Protein AF-A0A1Y5P2D0-F1 (afdb_monomer_lite)

Foldseek 3Di:
DVLLVVLCCLCPNDPRDDDDPVSVVVNVVVVCVVPDDPPDDDDDDDDDDDDDDDDDDDDDDDDDDPPVVVVVVVVVVVVVVVVVVVVVVVVVPPPPPPPDPPPPPPDDPPCVVVQQVQLCVPDPFDPPFWDWLDDDPQKTKIWGADDVRQKIKIWIDHVDIDMDIDGNVVCQVFNDKDWDFDADPVVRDSQWTWIWGARVPPPRDTDIDTDGD

Organism: NCBI:txid191216

pLDDT: mean 78.34, std 16.93, range [41.94, 98.19]

Structure (mmCIF, N/CA/C/O backbone):
data_AF-A0A1Y5P2D0-F1
#
_entry.id   AF-A0A1Y5P2D0-F1
#
loop_
_atom_site.group_PDB
_atom_site.id
_atom_site.type_symbol
_atom_site.label_atom_id
_atom_site.label_alt_id
_atom_site.label_comp_id
_atom_site.label_asym_id
_atom_site.label_entity_id
_atom_site.label_seq_id
_atom_site.pdbx_PDB_ins_code
_atom_site.Cartn_x
_atom_site.Cartn_y
_atom_site.Cartn_z
_atom_site.occupancy
_atom_site.B_iso_or_equiv
_atom_site.auth_seq_id
_atom_site.auth_comp_id
_atom_site.auth_asym_id
_atom_site.auth_atom_id
_atom_site.pdbx_PDB_model_num
ATOM 1 N N . MET A 1 1 ? -21.607 -27.936 -2.134 1.00 59.38 1 MET A N 1
ATOM 2 C CA . MET A 1 1 ? -20.901 -26.982 -1.235 1.00 59.38 1 MET A CA 1
ATOM 3 C C . MET A 1 1 ? -21.533 -25.588 -1.353 1.00 59.38 1 MET A C 1
ATOM 5 O O . MET A 1 1 ? -20.893 -24.582 -1.071 1.00 59.38 1 MET A O 1
ATOM 9 N N . ASP A 1 2 ? -22.814 -25.528 -1.724 1.00 81.88 2 ASP A N 1
ATOM 10 C CA . ASP A 1 2 ? -23.371 -24.369 -2.433 1.00 81.88 2 ASP A CA 1
ATOM 11 C C . ASP A 1 2 ? -24.160 -23.422 -1.513 1.00 81.88 2 ASP A C 1
ATOM 13 O O . ASP A 1 2 ? -24.306 -22.239 -1.806 1.00 81.88 2 ASP A O 1
ATOM 17 N N . ASP A 1 3 ? -24.577 -23.900 -0.338 1.00 91.50 3 ASP A N 1
ATOM 18 C CA . ASP A 1 3 ? -25.341 -23.098 0.625 1.00 91.50 3 ASP A CA 1
ATOM 19 C C . ASP A 1 3 ? -24.482 -22.039 1.331 1.00 91.50 3 ASP A C 1
ATOM 21 O O . ASP A 1 3 ? -24.915 -20.902 1.528 1.00 91.50 3 ASP A O 1
ATOM 25 N N . LEU A 1 4 ? -23.244 -22.386 1.706 1.00 93.88 4 LEU A N 1
ATOM 26 C CA . LEU A 1 4 ? -22.344 -21.462 2.404 1.00 93.88 4 LEU A CA 1
ATOM 27 C C . LEU A 1 4 ? -21.897 -20.315 1.488 1.00 93.88 4 LEU A C 1
ATOM 29 O O . LEU A 1 4 ? -21.859 -19.162 1.919 1.00 93.88 4 LEU A O 1
ATOM 33 N N . SER A 1 5 ? -21.583 -20.608 0.223 1.00 91.31 5 SER A N 1
ATOM 34 C CA . SER A 1 5 ? -21.205 -19.585 -0.756 1.00 91.31 5 SER A CA 1
ATOM 35 C C . SER A 1 5 ? -22.377 -18.650 -1.067 1.00 91.31 5 SER A C 1
ATOM 37 O O . SER A 1 5 ? -22.190 -17.433 -1.068 1.00 91.31 5 SER A O 1
ATOM 39 N N . ALA A 1 6 ? -23.593 -19.182 -1.228 1.00 94.06 6 ALA A N 1
ATOM 40 C CA . ALA A 1 6 ? -24.796 -18.379 -1.442 1.00 94.06 6 ALA A CA 1
ATOM 41 C C . ALA A 1 6 ? -25.125 -17.472 -0.240 1.00 94.06 6 ALA A C 1
ATOM 43 O O . ALA A 1 6 ? -25.478 -16.304 -0.417 1.00 94.06 6 ALA A O 1
ATOM 44 N N . LEU A 1 7 ? -24.980 -17.972 0.993 1.00 95.19 7 LEU A N 1
ATOM 45 C CA . LEU A 1 7 ? -25.174 -17.167 2.205 1.00 95.19 7 LEU A CA 1
ATOM 46 C C . LEU A 1 7 ? -24.114 -16.066 2.343 1.00 95.19 7 LEU A C 1
ATOM 48 O O . LEU A 1 7 ? -24.473 -14.923 2.626 1.00 95.19 7 LEU A O 1
ATOM 52 N N . ARG A 1 8 ? -22.838 -16.363 2.069 1.00 94.44 8 ARG A N 1
ATOM 53 C CA . ARG A 1 8 ? -21.756 -15.360 2.077 1.00 94.44 8 ARG A CA 1
ATOM 54 C C . ARG A 1 8 ? -21.946 -14.286 1.010 1.00 94.44 8 ARG A C 1
ATOM 56 O O . ARG A 1 8 ? -21.743 -13.112 1.297 1.00 94.44 8 ARG A O 1
ATOM 63 N N . ALA A 1 9 ? -22.383 -14.663 -0.190 1.00 93.69 9 ALA A N 1
ATOM 64 C CA . ALA A 1 9 ? -22.673 -13.708 -1.256 1.00 93.69 9 ALA A CA 1
ATOM 65 C C . ALA A 1 9 ? -23.825 -12.760 -0.882 1.00 93.69 9 ALA A C 1
ATOM 67 O O . ALA A 1 9 ? -23.762 -11.574 -1.188 1.00 93.69 9 ALA A O 1
ATOM 68 N N . ARG A 1 10 ? -24.853 -13.243 -0.174 1.00 92.06 10 ARG A N 1
ATOM 69 C CA . ARG A 1 10 ? -25.945 -12.385 0.320 1.00 92.06 10 ARG A CA 1
ATOM 70 C C . ARG A 1 10 ? -25.519 -11.498 1.494 1.00 92.06 10 ARG A C 1
ATOM 72 O O . ARG A 1 10 ? -25.927 -10.343 1.543 1.00 92.06 10 ARG A O 1
ATOM 79 N N . ALA A 1 11 ? -24.701 -12.025 2.407 1.00 93.94 11 ALA A N 1
ATOM 80 C CA . ALA A 1 11 ? -24.231 -11.310 3.595 1.00 93.94 11 ALA A CA 1
ATOM 81 C C . ALA A 1 11 ? -23.193 -10.222 3.281 1.00 93.94 11 ALA A C 1
ATOM 83 O O . ALA A 1 11 ? -23.211 -9.157 3.893 1.00 93.94 11 ALA A O 1
ATOM 84 N N . TYR A 1 12 ? -22.275 -10.511 2.355 1.00 91.19 12 TYR A N 1
ATOM 85 C CA . TYR A 1 12 ? -21.060 -9.722 2.127 1.00 91.19 12 TYR A CA 1
ATOM 86 C C . TYR A 1 12 ? -20.875 -9.281 0.669 1.00 91.19 12 TYR A C 1
ATOM 88 O O . TYR A 1 12 ? -19.915 -8.582 0.353 1.00 91.19 12 TYR A O 1
ATOM 96 N N . GLY A 1 13 ? -21.754 -9.703 -0.243 1.00 90.06 13 GLY A N 1
ATOM 97 C CA . GLY A 1 13 ? -21.660 -9.353 -1.657 1.00 90.06 13 GLY A CA 1
ATOM 98 C C . GLY A 1 13 ? -22.056 -7.909 -1.955 1.00 90.06 13 GLY A C 1
ATOM 99 O O . GLY A 1 13 ? -22.606 -7.178 -1.129 1.00 90.06 13 GLY A O 1
ATOM 100 N N . ARG A 1 14 ? -21.784 -7.485 -3.191 1.00 74.50 14 ARG A N 1
ATOM 101 C CA . ARG A 1 14 ? -22.123 -6.143 -3.674 1.00 74.50 14 ARG A CA 1
ATOM 102 C C . ARG A 1 14 ? -23.651 -5.987 -3.703 1.00 74.50 14 ARG A C 1
ATOM 104 O O . ARG A 1 14 ? -24.315 -6.639 -4.501 1.00 74.50 14 ARG A O 1
ATOM 111 N N . GLY A 1 15 ? -24.189 -5.132 -2.831 1.00 84.25 15 GLY A N 1
ATOM 112 C CA . GLY A 1 15 ? -25.636 -4.978 -2.628 1.00 84.25 15 GLY A CA 1
ATOM 113 C C . GLY A 1 15 ? -26.218 -5.850 -1.510 1.00 84.25 15 GLY A C 1
ATOM 114 O O . GLY A 1 15 ? -27.403 -6.169 -1.560 1.00 84.25 15 GLY A O 1
ATOM 115 N N . ALA A 1 16 ? -25.400 -6.249 -0.528 1.00 83.00 16 ALA A N 1
ATOM 116 C CA . ALA A 1 16 ? -25.840 -7.020 0.629 1.00 83.00 16 ALA A CA 1
ATOM 117 C C . ALA A 1 16 ? -27.085 -6.402 1.287 1.00 83.00 16 ALA A C 1
ATOM 119 O O . ALA A 1 16 ? -27.097 -5.236 1.689 1.00 83.00 16 ALA A O 1
ATOM 120 N N . ALA A 1 17 ? -28.136 -7.212 1.391 1.00 83.81 17 ALA A N 1
ATOM 121 C CA . ALA A 1 17 ? -29.326 -6.888 2.158 1.00 83.81 17 ALA A CA 1
ATOM 122 C C . ALA A 1 17 ? -29.194 -7.484 3.570 1.00 83.81 17 ALA A C 1
ATOM 124 O O . ALA A 1 17 ? -28.512 -8.500 3.737 1.00 83.81 17 ALA A O 1
ATOM 125 N N . PRO A 1 18 ? -29.854 -6.902 4.587 1.00 89.06 18 PRO A N 1
ATOM 126 C CA . PRO A 1 18 ? -29.885 -7.488 5.920 1.00 89.06 18 PRO A CA 1
ATOM 127 C C . PRO A 1 18 ? -30.382 -8.935 5.850 1.00 89.06 18 PRO A C 1
ATOM 129 O O . PRO A 1 18 ? -31.478 -9.197 5.350 1.00 89.06 18 PRO A O 1
ATOM 132 N N . LEU A 1 19 ? -29.569 -9.875 6.334 1.00 92.56 19 LEU A N 1
ATOM 133 C CA . LEU A 1 19 ? -29.986 -11.267 6.450 1.00 92.56 19 LEU A CA 1
ATOM 134 C C . LEU A 1 19 ? -31.114 -11.392 7.475 1.00 92.56 19 LEU A C 1
ATOM 136 O O . LEU A 1 19 ? -31.149 -10.678 8.481 1.00 92.56 19 LEU A O 1
ATOM 140 N N . SER A 1 20 ? -32.010 -12.349 7.244 1.00 96.38 20 SER A N 1
ATOM 141 C CA . SER A 1 20 ? -32.939 -12.778 8.284 1.00 96.38 20 SER A CA 1
ATOM 142 C C . SER A 1 20 ? -32.159 -13.355 9.476 1.00 96.38 20 SER A C 1
ATOM 144 O O . SER A 1 20 ? -31.038 -13.849 9.325 1.00 96.38 20 SER A O 1
ATOM 146 N N . ALA A 1 21 ? -32.745 -13.319 10.675 1.00 94.94 21 ALA A N 1
ATOM 147 C CA . ALA A 1 21 ? -32.109 -13.893 11.865 1.00 94.94 21 ALA A CA 1
ATOM 148 C C . ALA A 1 21 ? -31.809 -15.397 11.697 1.00 94.94 21 ALA A C 1
ATOM 150 O O . ALA A 1 21 ? -30.804 -15.895 12.202 1.00 94.94 21 ALA A O 1
ATOM 151 N N . GLU A 1 22 ? -32.657 -16.104 10.946 1.00 96.50 22 GLU A N 1
ATOM 152 C CA . GLU A 1 22 ? -32.488 -17.518 10.619 1.00 96.50 22 GLU A CA 1
ATOM 153 C C . GLU A 1 22 ? -31.310 -17.748 9.660 1.00 96.50 22 GLU A C 1
ATOM 155 O O . GLU A 1 22 ? -30.435 -18.566 9.951 1.00 96.50 22 GLU A O 1
ATOM 160 N N . ASP A 1 23 ? -31.221 -16.978 8.568 1.00 94.88 23 ASP A N 1
ATOM 161 C CA . ASP A 1 23 ? -30.096 -17.057 7.625 1.00 94.88 23 ASP A CA 1
ATOM 162 C C . ASP A 1 23 ? -28.763 -16.704 8.303 1.00 94.88 23 ASP A C 1
ATOM 164 O O . ASP A 1 23 ? -27.740 -17.338 8.039 1.00 94.88 23 ASP A O 1
ATOM 168 N N . ALA A 1 24 ? -28.764 -15.718 9.206 1.00 95.94 24 ALA A N 1
ATOM 169 C CA . ALA A 1 24 ? -27.577 -15.330 9.963 1.00 95.94 24 ALA A CA 1
ATOM 170 C C . ALA A 1 24 ? -27.104 -16.452 10.906 1.00 95.94 24 ALA A C 1
ATOM 172 O O . ALA A 1 24 ? -25.910 -16.760 10.953 1.00 95.94 24 ALA A O 1
ATOM 173 N N . ALA A 1 25 ? -28.029 -17.109 11.617 1.00 96.38 25 ALA A N 1
ATOM 174 C CA . ALA A 1 25 ? -27.710 -18.260 12.462 1.00 96.38 25 ALA A CA 1
ATOM 175 C C . ALA A 1 25 ? -27.189 -19.445 11.632 1.00 96.38 25 ALA A C 1
ATOM 177 O O . ALA A 1 25 ? -26.216 -20.100 12.018 1.00 96.38 25 ALA A O 1
ATOM 178 N N . ARG A 1 26 ? -27.793 -19.685 10.460 1.00 95.69 26 ARG A N 1
ATOM 179 C CA . ARG A 1 26 ? -27.376 -20.742 9.534 1.00 95.69 26 ARG A CA 1
ATOM 180 C C . ARG A 1 26 ? -25.980 -20.496 8.967 1.00 95.69 26 ARG A C 1
ATOM 182 O O . ARG A 1 26 ? -25.182 -21.432 8.917 1.00 95.69 26 ARG A O 1
ATOM 189 N N . LEU A 1 27 ? -25.671 -19.256 8.584 1.00 95.75 27 LEU A N 1
ATOM 190 C CA . LEU A 1 27 ? -24.338 -18.857 8.133 1.00 95.75 27 LEU A CA 1
ATOM 191 C C . LEU A 1 27 ? -23.299 -19.099 9.237 1.00 95.75 27 LEU A C 1
ATOM 193 O O . LEU A 1 27 ? -22.306 -19.779 8.991 1.00 95.75 27 LEU A O 1
ATOM 197 N N . ALA A 1 28 ? -23.563 -18.644 10.466 1.00 94.56 28 ALA A N 1
ATOM 198 C CA . ALA A 1 28 ? -22.641 -18.816 11.590 1.00 94.56 28 ALA A CA 1
ATOM 199 C C . ALA A 1 28 ? -22.327 -20.293 11.899 1.00 94.56 28 ALA A C 1
ATOM 201 O O . ALA A 1 28 ? -21.192 -20.626 12.246 1.00 94.56 28 ALA A O 1
ATOM 202 N N . GLU A 1 29 ? -23.311 -21.185 11.767 1.00 95.56 29 GLU A N 1
ATOM 203 C CA . GLU A 1 29 ? -23.109 -22.623 11.970 1.00 95.56 29 GLU A CA 1
ATOM 204 C C . GLU A 1 29 ? -22.253 -23.258 10.869 1.00 95.56 29 GLU A C 1
ATOM 206 O O . GLU A 1 29 ? -21.305 -23.987 11.163 1.00 95.56 29 GLU A O 1
ATOM 211 N N . LEU A 1 30 ? -22.525 -22.934 9.601 1.00 95.00 30 LEU A N 1
ATOM 212 C CA . LEU A 1 30 ? -21.750 -23.456 8.472 1.00 95.00 30 LEU A CA 1
ATOM 213 C C . LEU A 1 30 ? -20.292 -22.972 8.501 1.00 95.00 30 LEU A C 1
ATOM 215 O O . LEU A 1 30 ? -19.378 -23.737 8.188 1.00 95.00 30 LEU A O 1
ATOM 219 N N . GLU A 1 31 ? -20.049 -21.729 8.920 1.00 93.56 31 GLU A N 1
ATOM 220 C CA . GLU A 1 31 ? -18.689 -21.204 9.082 1.00 93.56 31 GLU A CA 1
ATOM 221 C C . GLU A 1 31 ? -17.934 -21.860 10.238 1.00 93.56 31 GLU A C 1
ATOM 223 O O . GLU A 1 31 ? -16.734 -22.121 10.121 1.00 93.56 31 GLU A O 1
ATOM 228 N N . ARG A 1 32 ? -18.629 -22.174 11.337 1.00 91.25 32 ARG A N 1
ATOM 229 C CA . ARG A 1 32 ? -18.055 -22.917 12.465 1.00 91.25 32 ARG A CA 1
ATOM 230 C C . ARG A 1 32 ? -17.688 -24.342 12.059 1.00 91.25 32 ARG A C 1
ATOM 232 O O . ARG A 1 32 ? -16.587 -24.783 12.376 1.00 91.25 32 ARG A O 1
ATOM 239 N N . ALA A 1 33 ? -18.559 -25.021 11.313 1.00 89.44 33 ALA A N 1
ATOM 240 C CA . ALA A 1 33 ? -18.300 -26.361 10.788 1.00 89.44 33 ALA A CA 1
ATOM 241 C C . ALA A 1 33 ? -17.113 -26.385 9.808 1.00 89.44 33 ALA A C 1
ATOM 243 O O . ALA A 1 33 ? -16.329 -27.328 9.825 1.00 89.44 33 ALA A O 1
ATOM 244 N N . GLN A 1 34 ? -16.937 -25.333 8.999 1.00 88.62 34 GLN A N 1
ATOM 245 C CA . GLN A 1 34 ? -15.785 -25.201 8.098 1.00 88.62 34 GLN A CA 1
ATOM 246 C C . GLN A 1 34 ? -14.475 -24.892 8.844 1.00 88.62 34 GLN A C 1
ATOM 248 O O . GLN A 1 34 ? -13.403 -25.288 8.392 1.00 88.62 34 GLN A O 1
ATOM 253 N N . ARG A 1 35 ? -14.546 -24.161 9.965 1.00 83.75 35 ARG A N 1
ATOM 254 C CA . ARG A 1 35 ? -13.376 -23.748 10.759 1.00 83.75 35 ARG A CA 1
ATOM 255 C C . ARG A 1 35 ? -12.962 -24.784 11.810 1.00 83.75 35 ARG A C 1
ATOM 257 O O . ARG A 1 35 ? -11.857 -24.688 12.339 1.00 83.75 35 ARG A O 1
ATOM 264 N N . ALA A 1 36 ? -13.823 -25.746 12.135 1.00 75.25 36 ALA A N 1
ATOM 265 C CA . ALA A 1 36 ? -13.489 -26.807 13.072 1.00 75.25 36 ALA A CA 1
ATOM 266 C C . ALA A 1 36 ? -12.303 -27.629 12.524 1.00 75.25 36 ALA A C 1
ATOM 268 O O . ALA A 1 36 ? -12.391 -28.163 11.417 1.00 75.25 36 ALA A O 1
ATOM 269 N N . PRO A 1 37 ? -11.184 -27.728 13.261 1.00 56.88 37 PRO A N 1
ATOM 270 C CA . PRO A 1 37 ? -10.068 -28.554 12.837 1.00 56.88 37 PRO A CA 1
ATOM 271 C C . PRO A 1 37 ? -10.507 -30.020 12.809 1.00 56.88 37 PRO A C 1
ATOM 273 O O . PRO A 1 37 ? -11.162 -30.499 13.737 1.00 56.88 37 PRO A O 1
ATOM 276 N N . VAL A 1 38 ? -10.100 -30.748 11.766 1.00 55.78 38 VAL A N 1
ATOM 277 C CA . VAL A 1 38 ? -10.046 -32.212 11.807 1.00 55.78 38 VAL A CA 1
ATOM 278 C C . VAL A 1 38 ? -8.992 -32.566 12.855 1.00 55.78 38 VAL A C 1
ATOM 280 O O . VAL A 1 38 ? -7.802 -32.646 12.558 1.00 55.78 38 VAL A O 1
ATOM 283 N N . VAL A 1 39 ? -9.417 -32.694 14.112 1.00 53.41 39 VAL A N 1
ATOM 284 C CA . VAL A 1 39 ? -8.586 -33.248 15.180 1.00 53.41 39 VAL A CA 1
ATOM 285 C C . VAL A 1 39 ? -8.514 -34.746 14.923 1.00 53.41 39 VAL A C 1
ATOM 287 O O . VAL A 1 39 ? -9.376 -35.512 15.346 1.00 53.41 39 VAL A O 1
ATOM 290 N N . ALA A 1 40 ? -7.506 -35.140 14.149 1.00 47.25 40 ALA A N 1
ATOM 291 C CA . ALA A 1 40 ? -7.024 -36.504 14.149 1.00 47.25 40 ALA A CA 1
ATOM 292 C C . ALA A 1 40 ? -6.483 -36.832 15.549 1.00 47.25 40 ALA A C 1
ATOM 294 O O . ALA A 1 40 ? -5.784 -36.025 16.163 1.00 47.25 40 ALA A O 1
ATOM 295 N N . ASP A 1 41 ? -6.865 -38.017 16.017 1.00 52.00 41 ASP A N 1
ATOM 296 C CA . ASP A 1 41 ? -6.379 -38.742 17.186 1.00 52.00 41 ASP A CA 1
ATOM 297 C C . ASP A 1 41 ? -4.999 -38.320 17.714 1.00 52.00 41 ASP A C 1
ATOM 299 O O . ASP A 1 41 ? -3.970 -38.534 17.073 1.00 52.00 41 ASP A O 1
ATOM 303 N N . ALA A 1 42 ? -4.974 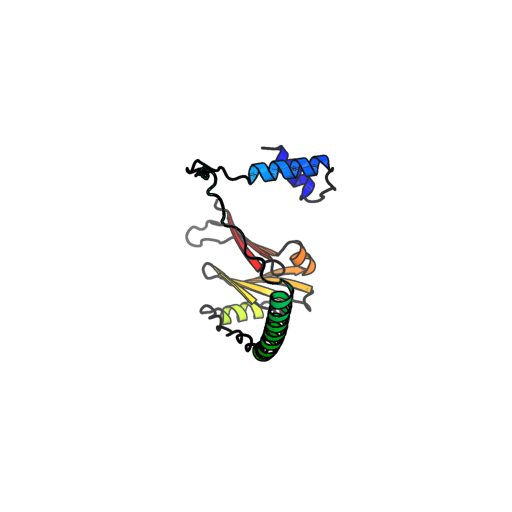-37.843 18.960 1.00 46.78 42 ALA A N 1
ATOM 304 C CA . ALA A 1 42 ? -3.796 -37.885 19.820 1.00 46.78 42 ALA A CA 1
ATOM 305 C C . ALA A 1 42 ? -4.221 -37.954 21.299 1.00 46.78 42 ALA A C 1
ATOM 307 O O . ALA A 1 42 ? -4.346 -36.949 21.988 1.00 46.78 42 ALA A O 1
ATOM 308 N N . VAL A 1 43 ? -4.501 -39.184 21.737 1.00 48.19 43 VAL A N 1
ATOM 309 C CA . VAL A 1 43 ? -3.999 -39.822 22.969 1.00 48.19 43 VAL A CA 1
ATOM 310 C C . VAL A 1 43 ? -3.897 -38.958 24.239 1.00 48.19 43 VAL A C 1
ATOM 312 O O . VAL A 1 43 ? -3.028 -38.101 24.360 1.00 48.19 43 VAL A O 1
ATOM 315 N N . GLY A 1 44 ? -4.644 -39.367 25.275 1.00 41.94 44 GLY A N 1
ATOM 316 C CA . GLY A 1 44 ? -4.172 -39.257 26.662 1.00 41.94 44 GLY A CA 1
ATOM 317 C C . GLY A 1 44 ? -5.115 -38.590 27.661 1.00 41.94 44 GLY A C 1
ATOM 318 O O . GLY A 1 44 ? -4.724 -37.639 28.330 1.00 41.94 44 GLY A O 1
ATOM 319 N N . ALA A 1 45 ? -6.333 -39.110 27.821 1.00 47.06 45 ALA A N 1
ATOM 320 C CA . ALA A 1 45 ? -7.160 -38.806 28.986 1.00 47.06 45 ALA A CA 1
ATOM 321 C C . ALA A 1 45 ? -6.511 -39.384 30.260 1.00 47.06 45 ALA A C 1
ATOM 323 O O . ALA A 1 45 ? -6.590 -40.584 30.520 1.00 47.06 45 ALA A O 1
ATOM 324 N N . ALA A 1 46 ? -5.870 -38.533 31.061 1.00 44.44 46 ALA A N 1
ATOM 325 C CA . ALA A 1 46 ? -5.503 -38.859 32.434 1.00 44.44 46 ALA A CA 1
ATOM 326 C C . ALA A 1 46 ? -6.666 -38.464 33.357 1.00 44.44 46 ALA A C 1
ATOM 328 O O . ALA A 1 46 ? -6.929 -37.283 33.580 1.00 44.44 46 ALA A O 1
ATOM 329 N N . ALA A 1 47 ? -7.391 -39.465 33.857 1.00 50.62 47 ALA A N 1
ATOM 330 C CA . ALA A 1 47 ? -8.427 -39.295 34.870 1.00 50.62 47 ALA A CA 1
ATOM 331 C C . ALA A 1 47 ? -7.812 -38.910 36.236 1.00 50.62 47 ALA A C 1
ATOM 333 O O . ALA A 1 47 ? -6.715 -39.378 36.557 1.00 50.62 47 ALA A O 1
ATOM 334 N N . PRO A 1 48 ? -8.503 -38.120 37.080 1.00 49.56 48 PRO A N 1
ATOM 335 C CA . PRO A 1 48 ? -8.091 -37.914 38.460 1.00 49.56 48 PRO A CA 1
ATOM 336 C C . PRO A 1 48 ? -8.435 -39.159 39.288 1.00 49.56 48 PRO A C 1
ATOM 338 O O . PRO A 1 48 ? -9.589 -39.575 39.355 1.00 49.56 48 PRO A O 1
ATOM 341 N N . VAL A 1 49 ? -7.427 -39.756 39.923 1.00 55.41 49 VAL A N 1
ATOM 342 C CA . VAL A 1 49 ? -7.609 -40.813 40.925 1.00 55.41 49 VAL A CA 1
ATOM 343 C C . VAL A 1 49 ? -8.002 -40.148 42.246 1.00 55.41 49 VAL A C 1
ATOM 345 O O . VAL A 1 49 ? -7.181 -39.484 42.875 1.00 55.41 49 VAL A O 1
ATOM 348 N N . GLU A 1 50 ? -9.257 -40.311 42.666 1.00 49.53 50 GLU A N 1
ATOM 349 C CA . GLU A 1 50 ? -9.690 -40.022 44.035 1.00 49.53 50 GLU A CA 1
ATOM 350 C C . GLU A 1 50 ? -9.151 -41.103 44.978 1.00 49.53 50 GLU A C 1
ATOM 352 O O . GLU A 1 50 ? -9.522 -42.275 44.899 1.00 49.53 50 GLU A O 1
ATOM 357 N N . THR A 1 51 ? -8.267 -40.711 45.891 1.00 53.84 51 THR A N 1
ATOM 358 C CA . THR A 1 51 ? -7.800 -41.570 46.981 1.00 53.84 51 THR A CA 1
ATOM 359 C C . THR A 1 51 ? -8.783 -41.472 48.158 1.00 53.84 51 THR A C 1
ATOM 361 O O . THR A 1 51 ? -8.997 -40.367 48.661 1.00 53.84 51 THR A O 1
ATOM 364 N N . PRO A 1 52 ? -9.363 -42.580 48.658 1.00 57.59 52 PRO A N 1
ATOM 365 C CA . PRO A 1 52 ? -10.238 -42.544 49.829 1.00 57.59 52 PRO A CA 1
ATOM 366 C C . PRO A 1 52 ? -9.445 -42.233 51.108 1.00 57.59 52 PRO A C 1
ATOM 368 O O . PRO A 1 52 ? -8.472 -42.916 51.431 1.00 57.59 52 PRO A O 1
ATOM 371 N N . LEU A 1 53 ? -9.874 -41.213 51.855 1.00 65.31 53 LEU A N 1
ATOM 372 C CA . LEU A 1 53 ? -9.319 -40.856 53.165 1.00 65.31 53 LEU A CA 1
ATOM 373 C C . LEU A 1 53 ? -9.782 -41.869 54.242 1.00 65.31 53 LEU A C 1
ATOM 375 O O . LEU A 1 53 ? -10.980 -42.154 54.312 1.00 65.31 53 LEU A O 1
ATOM 379 N N . PRO A 1 54 ? -8.896 -42.398 55.111 1.00 69.75 54 PRO A N 1
ATOM 380 C CA . PRO A 1 54 ? -9.295 -43.306 56.187 1.00 69.75 54 PRO A CA 1
ATOM 381 C C . PRO A 1 54 ? -10.001 -42.569 57.346 1.00 69.75 54 PRO A C 1
ATOM 383 O O . PRO A 1 54 ? -9.702 -41.402 57.619 1.00 69.75 54 PRO A O 1
ATOM 386 N N . PRO A 1 55 ? -10.921 -43.237 58.068 1.00 63.69 55 PRO A N 1
ATOM 387 C CA . PRO A 1 55 ? -11.689 -42.615 59.137 1.00 63.69 55 PRO A CA 1
ATOM 388 C C . PRO A 1 55 ? -10.894 -42.453 60.444 1.00 63.69 55 PRO A C 1
ATOM 390 O O . PRO A 1 55 ? -10.401 -43.418 61.018 1.00 63.69 55 PRO A O 1
ATOM 393 N N . GLY A 1 56 ? -10.869 -41.208 60.928 1.00 55.94 56 GLY A N 1
ATOM 394 C CA . GLY A 1 56 ? -11.123 -40.822 62.322 1.00 55.94 56 GLY A CA 1
ATOM 395 C C . GLY A 1 56 ? -10.205 -41.359 63.423 1.00 55.94 56 GLY A C 1
ATOM 396 O O . GLY A 1 56 ? -10.497 -42.381 64.035 1.00 55.94 56 GLY A O 1
ATOM 397 N N . ALA A 1 57 ? -9.204 -40.562 63.808 1.00 61.53 57 ALA A N 1
ATOM 398 C CA . ALA A 1 57 ? -8.616 -40.624 65.147 1.00 61.53 57 ALA A CA 1
ATOM 399 C C . ALA A 1 57 ? -9.260 -39.556 66.065 1.00 61.53 57 ALA A C 1
ATOM 401 O O . ALA A 1 57 ? -9.510 -38.437 65.606 1.00 61.53 57 ALA A O 1
ATOM 402 N N . PRO A 1 58 ? -9.534 -39.862 67.349 1.00 58.59 58 PRO A N 1
ATOM 403 C CA . PRO A 1 58 ? -10.146 -38.916 68.278 1.00 58.59 58 PRO A CA 1
ATOM 404 C C . PRO A 1 58 ? -9.165 -37.809 68.690 1.00 58.59 58 PRO A C 1
ATOM 406 O O . PRO A 1 58 ? -8.029 -38.068 69.088 1.00 58.59 58 PRO A O 1
ATOM 409 N N . LEU A 1 59 ? -9.628 -36.560 68.610 1.00 60.06 59 LEU A N 1
ATOM 410 C CA . LEU A 1 59 ? -8.879 -35.372 69.021 1.00 60.06 59 LEU A CA 1
ATOM 411 C C . LEU A 1 59 ? -8.888 -35.208 70.558 1.00 60.06 59 LEU A C 1
ATOM 413 O O . LEU A 1 59 ? -9.921 -35.449 71.190 1.00 60.06 59 LEU A O 1
ATOM 417 N N . PRO A 1 60 ? -7.771 -34.771 71.175 1.00 64.25 60 PRO A N 1
ATOM 418 C CA . PRO A 1 60 ? -7.677 -34.543 72.618 1.00 64.25 60 PRO A CA 1
ATOM 419 C C . PRO A 1 60 ? -8.475 -33.305 73.078 1.00 64.25 60 PRO A C 1
ATOM 421 O O . PRO A 1 60 ? -8.760 -32.408 72.278 1.00 64.25 60 PRO A O 1
ATOM 424 N N . PRO A 1 61 ? -8.827 -33.213 74.377 1.00 54.28 61 PRO A N 1
ATOM 425 C CA . PRO A 1 61 ? -9.656 -32.132 74.898 1.00 54.28 61 PRO A CA 1
ATOM 426 C C . PRO A 1 61 ? -8.943 -30.775 74.823 1.00 54.28 61 PRO A C 1
ATOM 428 O O . PRO A 1 61 ? -7.862 -30.574 75.379 1.00 54.28 61 PRO A O 1
ATOM 431 N N . ALA A 1 62 ? -9.594 -29.821 74.155 1.00 55.38 62 ALA A N 1
ATOM 432 C CA . ALA A 1 62 ? -9.116 -28.456 73.999 1.00 55.38 62 ALA A CA 1
ATOM 433 C C . ALA A 1 62 ? -9.107 -27.711 75.345 1.00 55.38 62 ALA A C 1
ATOM 435 O O . ALA A 1 62 ? -10.139 -27.503 75.989 1.00 55.38 62 ALA A O 1
ATOM 436 N N . ARG A 1 63 ? -7.917 -27.272 75.763 1.00 58.12 63 ARG A N 1
ATOM 437 C CA . ARG A 1 63 ? -7.715 -26.406 76.928 1.00 58.12 63 ARG A CA 1
ATOM 438 C C . ARG A 1 63 ? -8.293 -25.023 76.607 1.00 58.12 63 ARG A C 1
ATOM 440 O O . ARG A 1 63 ? -7.808 -24.344 75.706 1.00 58.12 63 ARG A O 1
ATOM 447 N N . ARG A 1 64 ? -9.335 -24.606 77.334 1.00 58.88 64 ARG A N 1
ATOM 448 C CA . ARG A 1 64 ? -9.956 -23.276 77.207 1.00 58.88 64 ARG A CA 1
ATOM 449 C C . ARG A 1 64 ? -9.006 -22.202 77.732 1.00 58.88 64 ARG A C 1
ATOM 451 O O . ARG A 1 64 ? -9.034 -21.856 78.910 1.00 58.88 64 ARG A O 1
ATOM 458 N N . ILE A 1 65 ? -8.160 -21.685 76.851 1.00 60.06 65 ILE A N 1
ATOM 459 C CA . ILE A 1 65 ? -7.412 -20.453 77.090 1.00 60.06 65 ILE A CA 1
ATOM 460 C C . ILE A 1 65 ? -8.335 -19.300 76.681 1.00 60.06 65 ILE A C 1
ATOM 462 O O . ILE A 1 65 ? -8.919 -19.322 75.599 1.00 60.06 65 ILE A O 1
ATOM 466 N N . SER A 1 66 ? -8.530 -18.344 77.590 1.00 57.25 66 SER A N 1
ATOM 467 C CA . SER A 1 66 ? -9.411 -17.182 77.434 1.00 57.25 66 SER A CA 1
ATOM 468 C C . SER A 1 66 ? -9.196 -16.478 76.085 1.00 57.25 66 SER A C 1
ATOM 470 O O . SER A 1 66 ? -8.167 -15.842 75.855 1.00 57.25 66 SER A O 1
ATOM 472 N N . ALA A 1 67 ? -10.196 -16.586 75.203 1.00 56.44 67 ALA A N 1
ATOM 473 C CA . ALA A 1 67 ? -10.201 -16.055 73.837 1.00 56.44 67 ALA A CA 1
ATOM 474 C C . ALA A 1 67 ? -9.985 -14.530 73.755 1.00 56.44 67 ALA A C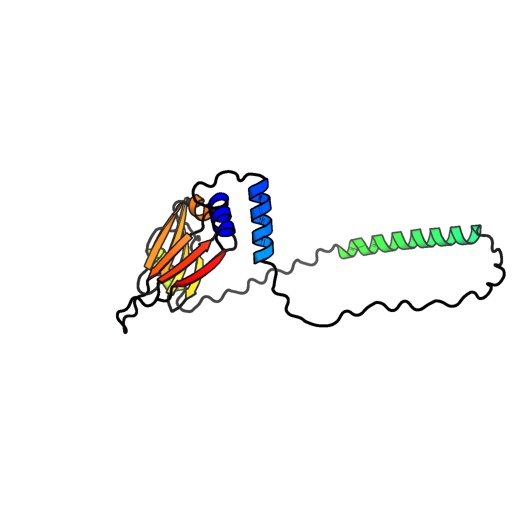 1
ATOM 476 O O . ALA A 1 67 ? -9.598 -14.008 72.712 1.00 56.44 67 ALA A O 1
ATOM 477 N N . TRP A 1 68 ? -10.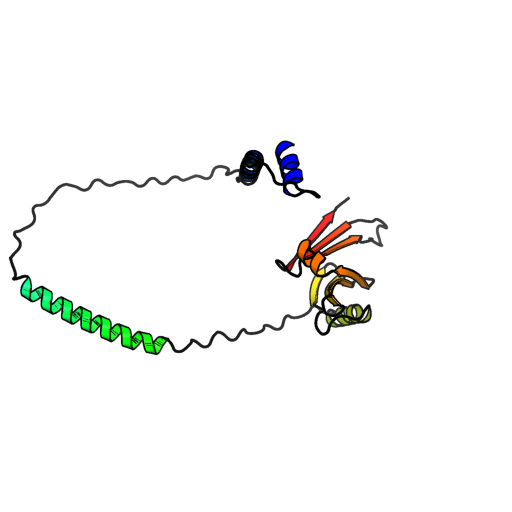178 -13.819 74.868 1.00 52.75 68 TRP A N 1
ATOM 478 C CA . TRP A 1 68 ? -10.039 -12.368 74.946 1.00 52.75 68 TRP A CA 1
ATOM 479 C C . TRP A 1 68 ? -8.585 -11.883 74.879 1.00 52.75 68 TRP A C 1
ATOM 481 O O . TRP A 1 68 ? -8.343 -10.773 74.415 1.00 52.75 68 TRP A O 1
ATOM 491 N N . LEU A 1 69 ? -7.605 -12.713 75.259 1.00 54.22 69 LEU A N 1
ATOM 492 C CA . LEU A 1 69 ? -6.185 -12.340 75.180 1.00 54.22 69 LEU A CA 1
ATOM 493 C C . LEU A 1 69 ? -5.588 -12.529 73.773 1.00 54.22 69 LEU A C 1
ATOM 495 O O . LEU A 1 69 ? -4.654 -11.821 73.407 1.00 54.22 69 LEU A O 1
ATOM 499 N N . LEU A 1 70 ? -6.147 -13.428 72.954 1.00 53.44 70 LEU A N 1
ATOM 500 C CA . LEU A 1 70 ? -5.679 -13.665 71.580 1.00 53.44 70 LEU A CA 1
ATOM 501 C C . LEU A 1 70 ? -6.220 -12.627 70.581 1.00 53.44 70 LEU A C 1
ATOM 503 O O . LEU A 1 70 ? -5.533 -12.289 69.619 1.00 53.44 70 LEU A O 1
ATOM 507 N N . ALA A 1 71 ? -7.409 -12.069 70.831 1.00 54.97 71 ALA A N 1
ATOM 508 C CA . ALA A 1 71 ? -8.013 -11.060 69.959 1.00 54.97 71 ALA A CA 1
ATOM 509 C C . ALA A 1 71 ? -7.244 -9.721 69.967 1.00 54.97 71 ALA A C 1
ATOM 511 O O . ALA A 1 71 ? -7.079 -9.100 68.919 1.00 54.97 71 ALA A O 1
ATOM 512 N N . GLY A 1 72 ? -6.716 -9.297 71.123 1.00 54.62 72 GLY A N 1
ATOM 513 C CA . GLY A 1 72 ? -5.966 -8.039 71.238 1.00 54.62 72 GLY A CA 1
ATOM 514 C C . GLY A 1 72 ? -4.622 -8.053 70.499 1.00 54.62 72 GLY A C 1
ATOM 515 O O . GLY A 1 72 ? -4.267 -7.081 69.833 1.00 54.62 72 GLY A O 1
ATOM 516 N N . ALA A 1 73 ? -3.894 -9.173 70.556 1.00 55.03 73 ALA A N 1
ATOM 517 C CA . ALA A 1 73 ? -2.596 -9.315 69.893 1.00 55.03 73 ALA A CA 1
ATOM 518 C C . ALA A 1 73 ? -2.715 -9.370 68.358 1.00 55.03 73 ALA A C 1
ATOM 520 O O . ALA A 1 73 ? -1.879 -8.805 67.652 1.00 55.03 73 ALA A O 1
ATOM 521 N N . ALA A 1 74 ? -3.777 -9.996 67.835 1.00 57.12 74 ALA A N 1
ATOM 522 C CA . ALA A 1 74 ? -4.021 -10.086 66.396 1.00 57.12 74 ALA A CA 1
ATOM 523 C C . ALA A 1 74 ? -4.302 -8.712 65.764 1.00 57.12 74 ALA A C 1
ATOM 525 O O . ALA A 1 74 ? -3.768 -8.409 64.699 1.00 57.12 74 ALA A O 1
ATOM 526 N N . VAL A 1 75 ? -5.082 -7.855 66.434 1.00 61.22 75 VAL A N 1
ATOM 527 C CA . VAL A 1 75 ? -5.397 -6.502 65.940 1.00 61.22 75 VAL A CA 1
ATOM 528 C C . VAL A 1 75 ? -4.153 -5.610 65.925 1.00 61.22 75 VAL A C 1
ATOM 530 O O . VAL A 1 75 ? -3.935 -4.889 64.952 1.00 61.22 75 VAL A O 1
ATOM 533 N N . LEU A 1 76 ? -3.297 -5.693 66.950 1.00 61.31 76 LEU A N 1
ATOM 534 C CA . LEU A 1 76 ? -2.064 -4.903 67.007 1.00 61.31 76 LEU A CA 1
ATOM 535 C C . LEU A 1 76 ? -1.090 -5.276 65.872 1.00 61.31 76 LEU A C 1
ATOM 537 O O . LEU A 1 76 ? -0.521 -4.388 65.239 1.00 61.31 76 LEU A O 1
ATOM 541 N N . LEU A 1 77 ? -0.945 -6.572 65.570 1.00 64.06 77 LEU A N 1
ATOM 542 C CA . LEU A 1 77 ? -0.118 -7.051 64.453 1.00 64.06 77 LEU A CA 1
ATOM 543 C C . LEU A 1 77 ? -0.678 -6.632 63.086 1.00 64.06 77 LEU A C 1
ATOM 545 O O . LEU A 1 77 ? 0.093 -6.302 62.185 1.00 64.06 77 LEU A O 1
ATOM 549 N N . LEU A 1 78 ? -2.004 -6.586 62.936 1.00 63.66 78 LEU A N 1
ATOM 550 C CA . LEU A 1 78 ? -2.662 -6.155 61.699 1.00 63.66 78 LEU A CA 1
ATOM 551 C C . LEU A 1 78 ? -2.447 -4.658 61.435 1.00 63.66 78 LEU A C 1
ATOM 553 O O . LEU A 1 78 ? -2.095 -4.274 60.321 1.00 63.66 78 LEU A O 1
ATOM 557 N N . VAL A 1 79 ? -2.575 -3.814 62.465 1.00 64.69 79 VAL A N 1
ATOM 558 C CA . VAL A 1 79 ? -2.330 -2.366 62.344 1.00 64.69 79 VAL A CA 1
ATOM 559 C C . VAL A 1 79 ? -0.853 -2.074 62.045 1.00 64.69 79 VAL A C 1
ATOM 561 O O . VAL A 1 79 ? -0.563 -1.253 61.172 1.00 64.69 79 VAL A O 1
ATOM 564 N N . LEU A 1 80 ? 0.085 -2.786 62.688 1.00 60.38 80 LEU A N 1
ATOM 565 C CA . LEU A 1 80 ? 1.516 -2.651 62.383 1.00 60.38 80 LEU A CA 1
ATOM 566 C C . LEU A 1 80 ? 1.849 -3.120 60.954 1.00 60.38 80 LEU A C 1
ATOM 568 O O . LEU A 1 80 ? 2.624 -2.465 60.256 1.00 60.38 80 LEU A O 1
ATOM 572 N N . GLY A 1 81 ? 1.235 -4.208 60.480 1.00 57.09 81 GLY A N 1
ATOM 573 C CA . GLY A 1 81 ? 1.423 -4.700 59.111 1.00 57.09 81 GLY A CA 1
ATOM 574 C C . GLY A 1 81 ? 0.922 -3.717 58.044 1.00 57.09 81 GLY A C 1
ATOM 575 O O . GLY A 1 81 ? 1.632 -3.442 57.076 1.00 57.09 81 GLY A O 1
ATOM 576 N N . VAL A 1 82 ? -0.259 -3.122 58.247 1.00 65.56 82 VAL A N 1
ATOM 577 C CA . VAL A 1 82 ? -0.855 -2.157 57.303 1.00 65.56 82 VAL A CA 1
ATOM 578 C C . VAL A 1 82 ? -0.053 -0.850 57.242 1.00 65.56 82 VAL A C 1
ATOM 580 O O . VAL A 1 82 ? 0.166 -0.320 56.151 1.00 65.56 82 VAL A O 1
ATOM 583 N N . ALA A 1 83 ? 0.453 -0.359 58.379 1.00 59.25 83 ALA A N 1
ATOM 584 C CA . ALA A 1 83 ? 1.282 0.848 58.414 1.00 59.25 83 ALA A CA 1
ATOM 585 C C . ALA A 1 83 ? 2.633 0.650 57.698 1.00 59.25 83 ALA A C 1
ATOM 587 O O . ALA A 1 83 ? 3.049 1.503 56.910 1.00 59.25 83 ALA A O 1
ATOM 588 N N . THR A 1 84 ? 3.287 -0.499 57.905 1.00 57.75 84 THR A N 1
ATOM 589 C CA . THR A 1 84 ? 4.563 -0.816 57.234 1.00 57.75 84 THR A CA 1
ATOM 590 C C . THR A 1 84 ? 4.383 -1.030 55.722 1.00 57.75 84 THR A C 1
ATOM 592 O O . THR A 1 84 ? 5.230 -0.608 54.933 1.00 57.75 84 THR A O 1
ATOM 595 N N . GLY A 1 85 ? 3.256 -1.612 55.291 1.00 55.53 85 GLY A N 1
ATOM 596 C CA . GLY A 1 85 ? 2.940 -1.815 53.869 1.00 55.53 85 GLY A CA 1
ATOM 597 C C . GLY A 1 85 ? 2.690 -0.516 53.089 1.00 55.53 85 GLY A C 1
ATOM 598 O O . GLY A 1 85 ? 3.099 -0.395 51.929 1.00 55.53 85 GLY A O 1
ATOM 599 N N . TYR A 1 86 ? 2.079 0.493 53.722 1.00 58.81 86 TYR A N 1
ATOM 600 C CA . TYR A 1 86 ? 1.823 1.787 53.076 1.00 58.81 86 TYR A CA 1
ATOM 601 C C . TYR A 1 86 ? 3.097 2.615 52.855 1.00 58.81 86 TYR A C 1
ATOM 603 O O . TYR A 1 86 ? 3.217 3.283 51.827 1.00 58.81 86 TYR A O 1
ATOM 611 N N . ALA A 1 87 ? 4.072 2.542 53.768 1.00 57.62 87 ALA A N 1
ATOM 612 C CA . ALA A 1 87 ? 5.322 3.295 53.648 1.00 57.62 87 ALA A CA 1
ATOM 613 C C . ALA A 1 87 ? 6.219 2.790 52.498 1.00 57.62 87 ALA A C 1
ATOM 615 O O . ALA A 1 87 ? 6.810 3.593 51.775 1.00 57.62 87 ALA A O 1
ATOM 616 N N . LEU A 1 88 ? 6.272 1.472 52.264 1.00 57.50 88 LEU A N 1
ATOM 617 C CA . LEU A 1 88 ? 7.062 0.884 51.170 1.00 57.50 88 LEU A CA 1
ATOM 618 C C . LEU A 1 88 ? 6.417 1.088 49.787 1.00 57.50 88 LEU A C 1
ATOM 620 O O . LEU A 1 88 ? 7.122 1.235 48.788 1.00 57.50 88 LEU A O 1
ATOM 624 N N . SER A 1 89 ? 5.087 1.202 49.730 1.00 54.88 89 SER A N 1
ATOM 625 C CA . SER A 1 89 ? 4.339 1.417 48.481 1.00 54.88 89 SER A CA 1
ATOM 626 C C . SER A 1 89 ? 4.513 2.823 47.886 1.00 54.88 89 SER A C 1
ATOM 628 O O . SER A 1 89 ? 4.247 3.028 46.702 1.00 54.88 89 SER A O 1
ATOM 630 N N . ALA A 1 90 ? 4.941 3.809 48.684 1.00 56.75 90 ALA A N 1
ATOM 631 C CA . ALA A 1 90 ? 5.191 5.172 48.209 1.00 56.75 90 ALA A CA 1
ATOM 632 C C . ALA A 1 90 ? 6.576 5.325 47.552 1.00 56.75 90 ALA A C 1
ATOM 634 O O . ALA A 1 90 ? 6.721 6.095 46.606 1.00 56.75 90 ALA A O 1
ATOM 635 N N . VAL A 1 91 ? 7.575 4.556 47.999 1.00 56.78 91 VAL A N 1
ATOM 636 C CA . VAL A 1 91 ? 8.954 4.614 47.475 1.00 56.78 91 VAL A CA 1
ATOM 637 C C . VAL A 1 91 ? 9.091 3.884 46.129 1.00 56.78 91 VAL A C 1
ATOM 639 O O . VAL A 1 91 ? 9.894 4.283 45.292 1.00 56.78 91 VAL A O 1
ATOM 642 N N . GLN A 1 92 ? 8.253 2.878 45.857 1.00 53.72 92 GLN A N 1
ATOM 643 C CA . GLN A 1 92 ? 8.237 2.152 44.574 1.00 53.72 92 GLN A CA 1
ATOM 644 C C . GLN A 1 92 ? 7.441 2.838 43.450 1.00 53.72 92 GLN A C 1
ATOM 646 O O . GLN A 1 92 ? 7.412 2.331 42.333 1.00 53.72 92 GLN A O 1
ATOM 651 N N . ARG A 1 93 ? 6.836 4.009 43.703 1.00 52.53 93 ARG A N 1
ATOM 652 C CA . ARG A 1 93 ? 6.234 4.857 42.654 1.00 52.53 93 ARG A CA 1
ATOM 653 C C . ARG A 1 93 ? 7.197 5.897 42.089 1.00 52.53 93 ARG A C 1
ATOM 655 O O . ARG A 1 93 ? 6.745 6.847 41.453 1.00 52.53 93 ARG A O 1
ATOM 662 N N . ALA A 1 94 ? 8.506 5.745 42.288 1.00 59.06 94 ALA A N 1
ATOM 663 C CA . ALA A 1 94 ? 9.420 6.342 41.328 1.00 59.06 94 ALA A CA 1
ATOM 664 C C . ALA A 1 94 ? 9.048 5.723 39.970 1.00 59.06 94 ALA A C 1
ATOM 666 O O . ALA A 1 94 ? 9.108 4.496 39.861 1.00 59.06 94 ALA A O 1
ATOM 667 N N . PRO A 1 95 ? 8.570 6.503 38.982 1.00 58.69 95 PRO A N 1
ATOM 668 C CA . PRO A 1 95 ? 8.308 5.956 37.665 1.00 58.69 95 PRO A CA 1
ATOM 669 C C . PRO A 1 95 ? 9.626 5.338 37.223 1.00 58.69 95 PRO A C 1
ATOM 671 O O . PRO A 1 95 ? 10.614 6.054 37.055 1.00 58.69 95 PRO A O 1
ATOM 674 N N . ALA A 1 96 ? 9.670 4.005 37.132 1.00 63.19 96 ALA A N 1
ATOM 675 C CA . ALA A 1 96 ? 10.746 3.335 36.432 1.00 63.19 96 ALA A CA 1
ATOM 676 C C . ALA A 1 96 ? 10.828 4.070 35.101 1.00 63.19 96 ALA A C 1
ATOM 678 O O . ALA A 1 96 ? 9.815 4.128 34.399 1.00 63.19 96 ALA A O 1
ATOM 679 N N . ALA A 1 97 ? 11.951 4.758 34.863 1.00 64.88 97 ALA A N 1
ATOM 680 C CA . ALA A 1 97 ? 12.151 5.541 33.659 1.00 64.88 97 ALA A CA 1
ATOM 681 C C . ALA A 1 97 ? 11.699 4.648 32.512 1.00 64.88 97 ALA A C 1
ATOM 683 O O . ALA A 1 97 ? 12.255 3.559 32.341 1.00 64.88 97 ALA A O 1
ATOM 684 N N . ALA A 1 98 ? 10.594 5.033 31.861 1.00 67.50 98 ALA A N 1
ATOM 685 C CA . ALA A 1 98 ? 10.014 4.219 30.810 1.00 67.50 98 ALA A CA 1
ATOM 686 C C . ALA A 1 98 ? 11.168 3.895 29.861 1.00 67.50 98 ALA A C 1
ATOM 688 O O . ALA A 1 98 ? 11.915 4.827 29.539 1.00 67.50 98 ALA A O 1
ATOM 689 N N . PRO A 1 99 ? 11.390 2.615 29.507 1.00 62.03 99 PRO A N 1
ATOM 690 C CA . PRO A 1 99 ? 12.491 2.255 28.633 1.00 62.03 99 PRO A CA 1
ATOM 691 C C . PRO A 1 99 ? 12.408 3.178 27.428 1.00 62.03 99 PRO A C 1
ATOM 693 O O . PRO A 1 99 ? 11.394 3.197 26.727 1.00 62.03 99 PRO A O 1
ATOM 696 N N . THR A 1 100 ? 13.420 4.029 27.264 1.00 67.44 100 THR A N 1
ATOM 697 C CA . THR A 1 100 ? 13.476 4.949 26.139 1.00 67.44 100 THR A CA 1
ATOM 698 C C . THR A 1 100 ? 13.417 4.057 24.910 1.00 67.44 100 THR A C 1
ATOM 700 O O . THR A 1 100 ? 14.269 3.166 24.802 1.00 67.44 100 THR A O 1
ATOM 703 N N . PRO A 1 101 ? 12.405 4.207 24.034 1.00 58.31 101 PRO A N 1
ATOM 704 C CA . PRO A 1 101 ? 12.327 3.394 22.838 1.00 58.31 101 PRO A CA 1
ATOM 705 C C . PRO A 1 101 ? 13.633 3.626 22.093 1.00 58.31 101 PRO A C 1
ATOM 707 O O . PRO A 1 101 ? 13.923 4.728 21.631 1.00 58.31 101 PRO A O 1
ATOM 710 N N . THR A 1 102 ? 14.485 2.606 22.092 1.00 60.72 102 THR A N 1
ATOM 711 C CA . THR A 1 102 ? 15.726 2.655 21.343 1.00 60.72 102 THR A CA 1
ATOM 712 C C . THR A 1 102 ? 15.279 2.500 19.909 1.00 60.72 102 THR A C 1
ATOM 714 O O . THR A 1 102 ? 14.932 1.401 19.486 1.00 60.72 102 THR A O 1
ATOM 717 N N . SER A 1 103 ? 15.176 3.622 19.203 1.00 50.31 103 SER A N 1
ATOM 718 C CA . SER A 1 103 ? 14.896 3.644 17.777 1.00 50.31 103 SER A CA 1
ATOM 719 C C . SER A 1 103 ? 16.048 2.928 17.088 1.00 50.31 103 SER A C 1
ATOM 721 O O . SER A 1 103 ? 17.074 3.538 16.789 1.00 50.31 103 SER A O 1
ATOM 723 N N . THR A 1 104 ? 15.932 1.615 16.905 1.00 59.47 104 THR A N 1
ATOM 724 C CA . THR A 1 104 ? 16.862 0.877 16.061 1.00 59.47 104 THR A CA 1
ATOM 725 C C . THR A 1 104 ? 16.759 1.512 14.680 1.00 59.47 104 THR A C 1
ATOM 727 O O . THR A 1 104 ? 15.655 1.547 14.129 1.00 59.47 104 THR A O 1
ATOM 730 N N . PRO A 1 105 ? 17.847 2.084 14.136 1.00 61.41 105 PRO A N 1
ATOM 731 C CA . PRO A 1 105 ? 17.800 2.649 12.802 1.00 61.41 105 PRO A CA 1
ATOM 732 C C . PRO A 1 105 ? 17.426 1.516 11.853 1.00 61.41 105 PRO A C 1
ATOM 734 O O . PRO A 1 105 ? 18.155 0.531 11.727 1.00 61.41 105 PRO A O 1
ATOM 737 N N . LEU A 1 106 ? 16.248 1.632 11.241 1.00 70.69 106 LEU A N 1
ATOM 738 C CA . LEU A 1 106 ? 15.810 0.697 10.223 1.00 70.69 106 LEU A CA 1
ATOM 739 C C . LEU A 1 106 ? 16.801 0.850 9.068 1.00 70.69 106 LEU A C 1
ATOM 741 O O . LEU A 1 106 ? 16.831 1.890 8.409 1.00 70.69 106 LEU A O 1
ATOM 745 N N . SER A 1 107 ? 17.682 -0.135 8.895 1.00 79.25 107 SER A N 1
ATOM 746 C CA . SER A 1 107 ? 18.614 -0.131 7.772 1.00 79.25 107 SER A CA 1
ATOM 747 C C . SER A 1 107 ? 17.785 -0.290 6.510 1.00 79.25 107 SER A C 1
ATOM 749 O O . SER A 1 107 ? 17.142 -1.320 6.314 1.00 79.25 107 SER A O 1
ATOM 751 N N . LEU A 1 108 ? 17.731 0.766 5.702 1.00 83.94 108 LEU A N 1
ATOM 752 C CA . LEU A 1 108 ? 17.093 0.688 4.401 1.00 83.94 108 LEU A CA 1
ATOM 753 C C . LEU A 1 108 ? 17.941 -0.201 3.478 1.00 83.94 108 LEU A C 1
ATOM 755 O O . LEU A 1 108 ? 19.169 -0.148 3.572 1.00 83.94 108 LEU A O 1
ATOM 759 N N . PRO A 1 109 ? 17.311 -0.980 2.582 1.00 86.50 109 PRO A N 1
ATOM 760 C CA . PRO A 1 109 ? 18.026 -1.699 1.537 1.00 86.50 109 PRO A CA 1
ATOM 761 C C . PRO A 1 109 ? 18.893 -0.760 0.693 1.00 86.50 109 PRO A C 1
ATOM 763 O O . PRO A 1 109 ? 18.562 0.420 0.508 1.00 86.50 109 PRO A O 1
ATOM 766 N N . ASP A 1 110 ? 19.972 -1.302 0.130 1.00 88.88 110 ASP A N 1
ATOM 767 C CA . ASP A 1 110 ? 20.786 -0.582 -0.843 1.00 88.88 110 ASP A CA 1
ATOM 768 C C . ASP A 1 110 ? 19.909 -0.097 -2.009 1.00 88.88 110 ASP A C 1
ATOM 770 O O . ASP A 1 110 ? 19.059 -0.819 -2.524 1.00 88.88 110 ASP A O 1
ATOM 774 N N . GLY A 1 111 ? 20.077 1.167 -2.401 1.00 91.81 111 GLY A N 1
ATOM 775 C CA . GLY A 1 111 ? 19.290 1.782 -3.475 1.00 91.81 111 GLY A CA 1
ATOM 776 C C . GLY A 1 111 ? 17.914 2.322 -3.065 1.00 91.81 111 GLY A C 1
ATOM 777 O O . GLY A 1 111 ? 17.317 3.056 -3.853 1.00 91.81 111 GLY A O 1
ATOM 778 N N . ALA A 1 112 ? 17.434 2.087 -1.838 1.00 93.12 112 ALA A N 1
ATOM 779 C CA . ALA A 1 112 ? 16.121 2.578 -1.404 1.00 93.12 112 ALA A CA 1
ATOM 780 C C . ALA A 1 112 ? 15.985 4.105 -1.424 1.00 93.12 112 ALA A C 1
ATOM 782 O O . ALA A 1 112 ? 14.914 4.620 -1.728 1.00 93.12 112 ALA A O 1
ATOM 783 N N . LEU A 1 113 ? 17.059 4.849 -1.147 1.00 94.50 113 LEU A N 1
ATOM 784 C CA . LEU A 1 113 ? 17.030 6.311 -1.260 1.00 94.50 113 LEU A CA 1
ATOM 785 C C . LEU A 1 113 ? 16.907 6.767 -2.720 1.00 94.50 113 LEU A C 1
ATOM 787 O O . LEU A 1 113 ? 16.063 7.603 -3.021 1.00 94.50 113 LEU A O 1
ATOM 791 N N . ALA A 1 114 ? 17.678 6.167 -3.631 1.00 96.56 114 ALA A N 1
ATOM 792 C CA . ALA A 1 114 ? 17.601 6.485 -5.057 1.00 96.56 114 ALA A CA 1
ATOM 793 C C . ALA A 1 114 ? 16.226 6.130 -5.643 1.00 96.56 114 ALA A C 1
ATOM 795 O O . ALA A 1 114 ? 15.661 6.896 -6.422 1.00 96.56 114 ALA A O 1
ATOM 796 N N . SER A 1 115 ? 15.673 4.992 -5.225 1.00 96.94 115 SER A N 1
ATOM 797 C CA . SER A 1 115 ? 14.309 4.582 -5.539 1.00 96.94 115 SER A CA 1
ATOM 798 C C . SER A 1 115 ? 13.273 5.596 -5.046 1.00 96.94 115 SER A C 1
ATOM 800 O O . SER A 1 115 ? 12.457 6.092 -5.828 1.00 96.94 115 SER A O 1
ATOM 802 N N . ARG A 1 116 ? 13.358 5.989 -3.767 1.00 96.94 116 ARG A N 1
ATOM 803 C CA . ARG A 1 116 ? 12.481 7.005 -3.178 1.00 96.94 116 ARG A CA 1
ATOM 804 C C . ARG A 1 116 ? 12.502 8.294 -3.988 1.00 96.94 116 ARG A C 1
ATOM 806 O O . ARG A 1 116 ? 11.447 8.876 -4.218 1.00 96.94 116 ARG A O 1
ATOM 813 N N . ASP A 1 117 ? 13.683 8.734 -4.410 1.00 97.56 117 ASP A N 1
ATOM 814 C CA . ASP A 1 117 ? 13.848 9.974 -5.163 1.00 97.56 117 ASP A CA 1
ATOM 815 C C . ASP A 1 117 ? 13.211 9.878 -6.562 1.00 97.56 117 ASP A C 1
ATOM 817 O O . ASP A 1 117 ? 12.543 10.823 -6.990 1.00 97.56 117 ASP A O 1
ATOM 821 N N . ARG A 1 118 ? 13.311 8.726 -7.248 1.00 97.75 118 ARG A N 1
ATOM 822 C CA . ARG A 1 118 ? 12.597 8.483 -8.519 1.00 97.75 118 ARG A CA 1
ATOM 823 C C . ARG A 1 118 ? 11.079 8.505 -8.343 1.00 97.75 118 ARG A C 1
ATOM 825 O O . ARG A 1 118 ? 10.378 9.155 -9.121 1.00 97.75 118 ARG A O 1
ATOM 832 N N . VAL A 1 119 ? 10.569 7.850 -7.300 1.00 97.88 119 VAL A N 1
ATOM 833 C CA . VAL A 1 119 ? 9.133 7.853 -6.969 1.00 97.88 119 VAL A CA 1
ATOM 834 C C . VAL A 1 119 ? 8.651 9.261 -6.611 1.00 97.88 119 VAL A C 1
ATOM 836 O O . VAL A 1 119 ? 7.597 9.704 -7.081 1.00 97.88 119 VAL A O 1
ATOM 839 N N . ALA A 1 120 ? 9.438 9.998 -5.826 1.00 97.75 120 ALA A N 1
ATOM 840 C CA . ALA A 1 120 ? 9.149 11.376 -5.448 1.00 97.75 120 ALA A CA 1
ATOM 841 C C . ALA A 1 120 ? 9.117 12.317 -6.663 1.00 97.75 120 ALA A C 1
ATOM 843 O O . ALA A 1 120 ? 8.288 13.222 -6.711 1.00 97.75 120 ALA A O 1
ATOM 844 N N . ALA A 1 121 ? 9.961 12.082 -7.671 1.00 97.69 121 ALA A N 1
ATOM 845 C CA . ALA A 1 121 ? 10.008 12.891 -8.887 1.00 97.69 121 ALA A CA 1
ATOM 846 C C . ALA A 1 121 ? 8.803 12.682 -9.823 1.00 97.69 121 ALA A C 1
ATOM 848 O O . ALA A 1 121 ? 8.557 13.511 -10.701 1.00 97.69 121 ALA A O 1
ATOM 849 N N . ARG A 1 122 ? 8.037 11.592 -9.667 1.00 96.56 122 ARG A N 1
ATOM 850 C CA . ARG A 1 122 ? 6.952 11.258 -10.602 1.00 96.56 122 ARG A CA 1
ATOM 851 C C . ARG A 1 122 ? 5.720 12.151 -10.450 1.00 96.56 122 ARG A C 1
ATOM 853 O O . ARG A 1 122 ? 4.994 12.344 -11.424 1.00 96.56 122 ARG A O 1
ATOM 860 N N . GLN A 1 123 ? 5.473 12.675 -9.250 1.00 95.50 123 GLN A N 1
ATOM 861 C CA . GLN A 1 123 ? 4.291 13.478 -8.922 1.00 95.50 123 GLN A CA 1
ATOM 862 C C . GLN A 1 123 ? 4.470 14.228 -7.588 1.00 95.50 123 GLN A C 1
ATOM 864 O O . GLN A 1 123 ? 5.302 13.822 -6.783 1.00 95.50 123 GLN A O 1
ATOM 869 N N . PRO A 1 124 ? 3.685 15.285 -7.300 1.00 96.56 124 PRO A N 1
ATOM 870 C CA . PRO A 1 124 ? 3.764 15.983 -6.017 1.00 96.56 124 PRO A CA 1
ATOM 871 C C . PRO A 1 124 ? 3.125 15.149 -4.898 1.00 96.56 124 PRO A C 1
ATOM 873 O O . PRO A 1 124 ? 1.914 14.920 -4.919 1.00 96.56 124 PRO A O 1
ATOM 876 N N . TRP A 1 125 ? 3.943 14.710 -3.944 1.00 98.00 125 TRP A N 1
ATOM 877 C CA . TRP A 1 125 ? 3.540 14.014 -2.719 1.00 98.00 125 TRP A CA 1
ATOM 878 C C . TRP A 1 125 ? 3.328 15.003 -1.575 1.00 98.00 125 TRP A C 1
ATOM 880 O O . TRP A 1 125 ? 3.982 16.043 -1.546 1.00 98.00 125 TRP A O 1
ATOM 890 N N . ASP A 1 126 ? 2.463 14.669 -0.618 1.00 98.00 126 ASP A N 1
ATOM 891 C CA . ASP A 1 126 ? 2.379 15.444 0.620 1.00 98.00 126 ASP A CA 1
ATOM 892 C C . ASP A 1 126 ? 3.688 15.290 1.407 1.00 98.00 126 ASP A C 1
ATOM 894 O O . ASP A 1 126 ? 4.290 14.204 1.431 1.00 98.00 126 ASP A O 1
ATOM 898 N N . ASP A 1 127 ? 4.113 16.366 2.068 1.00 96.75 127 ASP A N 1
ATOM 899 C CA . ASP A 1 127 ? 5.401 16.436 2.753 1.00 96.75 127 ASP A CA 1
ATOM 900 C C . ASP A 1 127 ? 5.578 15.296 3.754 1.00 96.75 127 ASP A C 1
ATOM 902 O O . ASP A 1 127 ? 4.801 15.097 4.689 1.00 96.75 127 ASP A O 1
ATOM 906 N N . GLY A 1 128 ? 6.639 14.520 3.536 1.00 95.38 128 GLY A N 1
ATOM 907 C CA . GLY A 1 128 ? 6.977 13.403 4.400 1.00 95.38 128 GLY A CA 1
ATOM 908 C C . GLY A 1 128 ? 5.904 12.319 4.453 1.00 95.38 128 GLY A C 1
ATOM 909 O O . GLY A 1 128 ? 5.906 11.573 5.425 1.00 95.38 128 GLY A O 1
ATOM 910 N N . SER A 1 129 ? 5.016 12.187 3.465 1.00 96.81 129 SER A N 1
ATOM 911 C CA . SER A 1 129 ? 4.022 11.101 3.416 1.00 96.81 129 SER A CA 1
ATOM 912 C C . SER A 1 129 ? 4.568 9.801 2.819 1.00 96.81 129 SER A C 1
ATOM 914 O O . SER A 1 129 ? 4.088 8.727 3.163 1.00 96.81 129 SER A O 1
ATOM 916 N N . LEU A 1 130 ? 5.597 9.881 1.969 1.00 97.00 130 LEU A N 1
ATOM 917 C CA . LEU A 1 130 ? 6.138 8.730 1.247 1.00 97.00 130 LEU A CA 1
ATOM 918 C C . LEU A 1 130 ? 6.852 7.744 2.194 1.00 97.00 130 LEU A C 1
ATOM 920 O O . LEU A 1 130 ? 7.716 8.129 2.993 1.00 97.00 130 LEU A O 1
ATOM 924 N N . ARG A 1 131 ? 6.487 6.463 2.123 1.00 94.81 131 ARG A N 1
ATOM 925 C CA . ARG A 1 131 ? 6.957 5.374 2.991 1.00 94.81 131 ARG A CA 1
ATOM 926 C C . ARG A 1 131 ? 7.209 4.116 2.168 1.00 94.81 131 ARG A C 1
ATOM 928 O O . ARG A 1 131 ? 6.364 3.731 1.365 1.00 94.81 131 ARG A O 1
ATOM 935 N N . LEU A 1 132 ? 8.351 3.469 2.402 1.00 94.12 132 LEU A N 1
ATOM 936 C CA . LEU A 1 132 ? 8.645 2.157 1.829 1.00 94.12 132 LEU A CA 1
ATOM 937 C C . LEU A 1 132 ? 7.740 1.122 2.501 1.00 94.12 132 LEU A C 1
ATOM 939 O O . LEU A 1 132 ? 7.707 1.049 3.730 1.00 94.12 132 LEU A O 1
ATOM 943 N N . ILE A 1 133 ? 7.016 0.346 1.702 1.00 92.12 133 ILE A N 1
ATOM 944 C CA . ILE A 1 133 ? 6.241 -0.807 2.167 1.00 92.12 133 ILE A CA 1
ATOM 945 C C . ILE A 1 133 ? 7.146 -2.030 2.182 1.00 92.12 133 ILE A C 1
ATOM 947 O O . ILE A 1 133 ? 7.292 -2.684 3.210 1.00 92.12 133 ILE A O 1
ATOM 951 N N . THR A 1 134 ? 7.728 -2.346 1.024 1.00 91.38 134 THR A N 1
ATOM 952 C CA . THR A 1 134 ? 8.503 -3.568 0.824 1.00 91.38 134 THR A CA 1
ATOM 953 C C . THR A 1 134 ? 9.431 -3.461 -0.383 1.00 91.38 134 THR A C 1
ATOM 955 O O . THR A 1 134 ? 9.338 -2.527 -1.185 1.00 91.38 134 THR A O 1
ATOM 958 N N . TRP A 1 135 ? 10.288 -4.467 -0.516 1.00 91.56 135 TRP A N 1
ATOM 959 C CA . TRP A 1 135 ? 11.143 -4.720 -1.662 1.00 91.56 135 TRP A CA 1
ATOM 960 C C . TRP A 1 135 ? 10.982 -6.183 -2.081 1.00 91.56 135 TRP A C 1
ATOM 962 O O . TRP A 1 135 ? 11.171 -7.070 -1.249 1.00 91.56 135 TRP A O 1
ATOM 972 N N . ILE A 1 136 ? 10.613 -6.440 -3.335 1.00 86.31 136 ILE A N 1
ATOM 973 C CA . ILE A 1 136 ? 10.363 -7.789 -3.866 1.00 86.31 136 ILE A CA 1
ATOM 974 C C . ILE A 1 136 ? 10.951 -7.849 -5.275 1.00 86.31 136 ILE A C 1
ATOM 976 O O . ILE A 1 136 ? 10.658 -6.977 -6.087 1.00 86.31 136 ILE A O 1
ATOM 980 N N . ASP A 1 137 ? 11.805 -8.841 -5.536 1.00 86.00 137 ASP A N 1
ATOM 981 C CA . ASP A 1 137 ? 12.377 -9.133 -6.861 1.00 86.00 137 ASP A CA 1
ATOM 982 C C . ASP A 1 137 ? 12.987 -7.916 -7.574 1.00 86.00 137 ASP A C 1
ATOM 984 O O . ASP A 1 137 ? 12.792 -7.680 -8.759 1.00 86.00 137 ASP A O 1
ATOM 988 N N . GLY A 1 138 ? 13.729 -7.097 -6.824 1.00 87.31 138 GLY A N 1
ATOM 989 C CA . GLY A 1 138 ? 14.382 -5.901 -7.367 1.00 87.31 138 GLY A CA 1
ATOM 990 C C . GLY A 1 138 ? 13.469 -4.678 -7.497 1.00 87.31 138 GLY A C 1
ATOM 991 O O . GLY A 1 138 ? 13.989 -3.575 -7.647 1.00 87.31 138 GLY A O 1
ATOM 992 N N . ALA A 1 139 ? 12.153 -4.841 -7.352 1.00 91.38 139 ALA A N 1
ATOM 993 C CA . ALA A 1 139 ? 11.193 -3.749 -7.332 1.00 91.38 139 ALA A CA 1
ATOM 994 C C . ALA A 1 139 ? 10.897 -3.288 -5.900 1.00 91.38 139 ALA A C 1
ATOM 996 O O . ALA A 1 139 ? 10.756 -4.075 -4.959 1.00 91.38 139 ALA A O 1
ATOM 997 N N . SER A 1 140 ? 10.753 -1.980 -5.737 1.00 93.81 140 SER A N 1
ATOM 998 C CA . SER A 1 140 ? 10.371 -1.363 -4.471 1.00 93.81 140 SER A CA 1
ATOM 999 C C . SER A 1 140 ? 8.938 -0.853 -4.529 1.00 93.81 140 SER A C 1
ATOM 1001 O O . SER A 1 140 ? 8.480 -0.345 -5.553 1.00 93.81 140 SER A O 1
ATOM 1003 N N . TYR A 1 141 ? 8.224 -0.979 -3.416 1.00 93.75 141 TYR A N 1
ATOM 1004 C CA . TYR A 1 141 ? 6.833 -0.560 -3.316 1.00 93.75 141 TYR A CA 1
ATOM 1005 C C . TYR A 1 141 ? 6.695 0.487 -2.230 1.00 93.75 141 TYR A C 1
ATOM 1007 O O . TYR A 1 141 ? 7.087 0.275 -1.081 1.00 93.75 141 TYR A O 1
ATOM 1015 N N . TRP A 1 142 ? 6.116 1.617 -2.599 1.00 95.94 142 TRP A N 1
ATOM 1016 C CA . TRP A 1 142 ? 5.995 2.798 -1.765 1.00 95.94 142 TRP A CA 1
ATOM 1017 C C . TRP A 1 142 ? 4.544 3.211 -1.674 1.00 95.94 142 TRP A C 1
ATOM 1019 O O . TRP A 1 142 ? 3.821 3.139 -2.660 1.00 95.94 142 TRP A O 1
ATOM 1029 N N . TRP A 1 143 ? 4.132 3.743 -0.535 1.00 96.31 143 TRP A N 1
ATOM 1030 C CA . TRP A 1 143 ? 2.878 4.477 -0.458 1.00 96.31 143 TRP A CA 1
ATOM 1031 C C . TRP A 1 143 ? 3.087 5.861 0.117 1.00 96.31 143 TRP A C 1
ATOM 1033 O O . TRP A 1 143 ? 4.075 6.131 0.797 1.00 96.31 143 TRP A O 1
ATOM 1043 N N . GLY A 1 144 ? 2.138 6.737 -0.154 1.00 96.81 144 GLY A N 1
ATOM 1044 C CA . GLY A 1 144 ? 2.094 8.078 0.401 1.00 96.81 144 GLY A CA 1
ATOM 1045 C C . GLY A 1 144 ? 0.757 8.727 0.097 1.00 96.81 144 GLY A C 1
ATOM 1046 O O . GLY A 1 144 ? -0.115 8.122 -0.534 1.00 96.81 144 GLY A O 1
ATOM 1047 N N . THR A 1 145 ? 0.600 9.967 0.537 1.00 98.19 145 THR A N 1
ATOM 1048 C CA . THR A 1 145 ? -0.617 10.741 0.304 1.00 98.19 145 THR A CA 1
ATOM 1049 C C . THR A 1 145 ? -0.346 11.925 -0.611 1.00 98.19 145 THR A C 1
ATOM 1051 O O . THR A 1 145 ? 0.804 12.323 -0.825 1.00 98.19 145 THR A O 1
ATOM 1054 N N . ARG A 1 146 ? -1.415 12.448 -1.211 1.00 97.38 146 ARG A N 1
ATOM 1055 C CA . ARG A 1 146 ? -1.390 13.633 -2.070 1.00 97.38 146 ARG A CA 1
ATOM 1056 C C . ARG A 1 146 ? -2.592 14.521 -1.810 1.00 97.38 146 ARG A C 1
ATOM 1058 O O . ARG A 1 146 ? -3.636 14.051 -1.347 1.00 97.38 146 ARG A O 1
ATOM 1065 N N . SER A 1 147 ? -2.462 15.767 -2.265 1.00 95.25 147 SER A N 1
ATOM 1066 C CA . SER A 1 147 ? -3.548 16.744 -2.277 1.00 95.25 147 SER A CA 1
ATOM 1067 C C . SER A 1 147 ? -4.122 16.916 -0.872 1.00 95.25 147 SER A C 1
ATOM 1069 O O . SER A 1 147 ? -5.320 16.718 -0.658 1.00 95.25 147 SER A O 1
ATOM 1071 N N . ASP A 1 148 ? -3.234 17.211 0.081 1.00 95.00 148 ASP A N 1
ATOM 1072 C CA . ASP A 1 148 ? -3.554 17.417 1.495 1.00 95.00 148 ASP A CA 1
ATOM 1073 C C . ASP A 1 148 ? -4.233 16.189 2.127 1.00 95.00 148 ASP A C 1
ATOM 1075 O O . ASP A 1 148 ? -5.198 16.289 2.888 1.00 95.00 148 ASP A O 1
ATOM 1079 N N . GLY A 1 149 ? -3.753 14.994 1.776 1.00 96.12 149 GLY A N 1
ATOM 1080 C CA . GLY A 1 149 ? -4.272 13.731 2.292 1.00 96.12 149 GLY A CA 1
ATOM 1081 C C . GLY A 1 149 ? -5.551 13.222 1.622 1.00 96.12 149 GLY A C 1
ATOM 1082 O O . GLY A 1 149 ? -6.062 12.179 2.038 1.00 96.12 149 GLY A O 1
ATOM 1083 N N . SER A 1 150 ? -6.089 13.913 0.611 1.00 97.62 150 SER A N 1
ATOM 1084 C CA . SER A 1 150 ? -7.329 13.494 -0.068 1.00 97.62 150 SER A CA 1
ATOM 1085 C C . SER A 1 150 ? -7.150 12.277 -0.978 1.00 97.62 150 SER A C 1
ATOM 1087 O O . SER A 1 150 ? -8.108 11.531 -1.191 1.00 97.62 150 SER A O 1
ATOM 1089 N N . LEU A 1 151 ? -5.931 12.033 -1.461 1.00 97.75 151 LEU A N 1
ATOM 1090 C CA . LEU A 1 151 ? -5.577 10.843 -2.229 1.00 97.75 151 LEU A CA 1
ATOM 1091 C C . LEU A 1 151 ? -4.538 10.015 -1.480 1.00 97.75 151 LEU A C 1
ATOM 1093 O O . LEU A 1 151 ? -3.564 10.552 -0.951 1.00 97.75 151 LEU A O 1
ATOM 1097 N N . THR A 1 152 ? -4.710 8.699 -1.509 1.00 97.25 152 THR A N 1
ATOM 1098 C CA . THR A 1 152 ? -3.698 7.730 -1.091 1.00 97.25 152 THR A CA 1
ATOM 1099 C C . THR A 1 152 ? -3.187 7.014 -2.329 1.00 97.25 152 THR A C 1
ATOM 1101 O O . THR A 1 152 ? -3.972 6.524 -3.144 1.00 97.25 152 THR A O 1
ATOM 1104 N N . CYS A 1 153 ? -1.870 6.978 -2.488 1.00 96.44 153 CYS A N 1
ATOM 1105 C CA . CYS A 1 153 ? -1.226 6.425 -3.667 1.00 96.44 153 CYS A CA 1
ATOM 1106 C C . CYS A 1 153 ? -0.259 5.306 -3.299 1.00 96.44 153 CYS A C 1
ATOM 1108 O O . CYS A 1 153 ? 0.425 5.381 -2.278 1.00 96.44 153 CYS A O 1
ATOM 1110 N N . LEU A 1 154 ? -0.169 4.319 -4.183 1.00 95.25 154 LEU A N 1
ATOM 1111 C CA . LEU A 1 154 ? 0.840 3.268 -4.191 1.00 95.25 154 LEU A CA 1
ATOM 1112 C C . LEU A 1 154 ? 1.688 3.428 -5.451 1.00 95.25 154 LEU A C 1
ATOM 1114 O O . LEU A 1 154 ? 1.158 3.615 -6.547 1.00 95.25 154 LEU A O 1
ATOM 1118 N N . ALA A 1 155 ? 2.997 3.362 -5.280 1.00 95.31 155 ALA A N 1
ATOM 1119 C CA . ALA A 1 155 ? 3.977 3.420 -6.342 1.00 95.31 155 ALA A CA 1
ATOM 1120 C C . ALA A 1 155 ? 4.827 2.149 -6.338 1.00 95.31 155 ALA A C 1
ATOM 1122 O O . ALA A 1 155 ? 5.233 1.680 -5.275 1.00 95.31 155 ALA A O 1
ATOM 1123 N N . SER A 1 156 ? 5.102 1.624 -7.524 1.00 94.25 156 SER A N 1
ATOM 1124 C CA . SER A 1 156 ? 6.098 0.582 -7.755 1.00 94.25 156 SER A CA 1
ATOM 1125 C C . SER A 1 156 ? 7.250 1.193 -8.545 1.00 94.25 156 SER A C 1
ATOM 1127 O O . SER A 1 156 ? 7.011 1.944 -9.491 1.00 94.25 156 SER A O 1
ATOM 1129 N N . ASP A 1 157 ? 8.479 0.918 -8.124 1.00 95.56 157 ASP A N 1
ATOM 1130 C CA . ASP A 1 157 ? 9.707 1.315 -8.812 1.00 95.56 157 ASP A CA 1
ATOM 1131 C C . ASP A 1 157 ? 10.545 0.060 -9.069 1.00 95.56 157 ASP A C 1
ATOM 1133 O O . ASP A 1 157 ? 11.198 -0.455 -8.155 1.00 95.56 157 ASP A O 1
ATOM 1137 N N . GLY A 1 158 ? 10.437 -0.431 -10.307 1.00 92.38 158 GLY A N 1
ATOM 1138 C CA . GLY A 1 158 ? 11.222 -1.515 -10.905 1.00 92.38 158 GLY A CA 1
ATOM 1139 C C . GLY A 1 158 ? 11.927 -0.992 -12.160 1.00 92.38 158 GLY A C 1
ATOM 1140 O O . GLY A 1 158 ? 12.744 -0.079 -12.056 1.00 92.38 158 GLY A O 1
ATOM 1141 N N . ASP A 1 159 ? 11.575 -1.511 -13.340 1.00 90.00 159 ASP A N 1
ATOM 1142 C CA . ASP A 1 159 ? 12.071 -0.974 -14.622 1.00 90.00 159 ASP A CA 1
ATOM 1143 C C . ASP A 1 159 ? 11.532 0.434 -14.913 1.00 90.00 159 ASP A C 1
ATOM 1145 O O . ASP A 1 159 ? 12.251 1.305 -15.400 1.00 90.00 159 ASP A O 1
ATOM 1149 N N . ASP A 1 160 ? 10.270 0.665 -14.547 1.00 90.50 160 ASP A N 1
ATOM 1150 C CA . ASP A 1 160 ? 9.584 1.948 -14.625 1.00 90.50 160 ASP A CA 1
ATOM 1151 C C . ASP A 1 160 ? 8.917 2.292 -13.288 1.00 90.50 160 ASP A C 1
ATOM 1153 O O . ASP A 1 160 ? 8.584 1.421 -12.478 1.00 90.50 160 ASP A O 1
ATOM 1157 N N . VAL A 1 161 ? 8.674 3.590 -13.076 1.00 94.69 161 VAL A N 1
ATOM 1158 C CA . VAL A 1 161 ? 7.883 4.073 -11.937 1.00 94.69 161 VAL A CA 1
ATOM 1159 C C . VAL A 1 161 ? 6.412 4.154 -12.327 1.00 94.69 161 VAL A C 1
ATOM 1161 O O . VAL A 1 161 ? 5.994 5.060 -13.064 1.00 94.69 161 VAL A O 1
ATOM 1164 N N . ILE A 1 162 ? 5.614 3.248 -11.769 1.00 92.50 162 ILE A N 1
ATOM 1165 C CA . ILE A 1 162 ? 4.158 3.200 -11.937 1.00 92.50 162 ILE A CA 1
ATOM 1166 C C . ILE A 1 162 ? 3.507 3.690 -10.650 1.00 92.50 162 ILE A C 1
ATOM 1168 O O . ILE A 1 162 ? 3.873 3.251 -9.563 1.00 92.50 162 ILE A O 1
ATOM 1172 N N . VAL A 1 163 ? 2.526 4.590 -10.758 1.00 94.00 163 VAL A N 1
ATOM 1173 C CA . VAL A 1 163 ? 1.820 5.135 -9.594 1.00 94.00 163 VAL A CA 1
ATOM 1174 C C . VAL A 1 163 ? 0.313 5.068 -9.784 1.00 94.00 163 VAL A C 1
ATOM 1176 O O . VAL A 1 163 ? -0.213 5.555 -10.782 1.00 94.00 163 VAL A O 1
ATOM 1179 N N . THR A 1 164 ? -0.376 4.509 -8.792 1.00 93.12 164 THR A N 1
ATOM 1180 C CA . THR A 1 164 ? -1.838 4.419 -8.740 1.00 93.12 164 THR A CA 1
ATOM 1181 C C . THR A 1 164 ? -2.343 5.150 -7.509 1.00 93.12 164 THR A C 1
ATOM 1183 O O . THR A 1 164 ? -1.837 4.935 -6.410 1.00 93.12 164 THR A O 1
ATOM 1186 N N . CYS A 1 165 ? -3.346 6.006 -7.682 1.00 95.44 165 CYS A N 1
ATOM 1187 C CA . CYS A 1 165 ? -3.948 6.786 -6.606 1.00 95.44 165 CYS A CA 1
ATOM 1188 C C . CYS A 1 165 ? -5.451 6.530 -6.533 1.00 95.44 165 CYS A C 1
ATOM 1190 O O . CYS A 1 165 ? -6.111 6.425 -7.567 1.00 95.44 165 CYS A O 1
ATOM 1192 N N . LEU A 1 166 ? -5.986 6.505 -5.316 1.00 96.31 166 LEU A N 1
ATOM 1193 C CA . LEU A 1 166 ? -7.420 6.459 -5.042 1.00 96.31 166 LEU A CA 1
ATOM 1194 C C . LEU A 1 166 ? -7.786 7.483 -3.955 1.00 96.31 166 LEU A C 1
ATOM 1196 O O . LEU A 1 166 ? -6.921 7.845 -3.148 1.00 96.31 166 LEU A O 1
ATOM 1200 N N . PRO A 1 167 ? -9.047 7.951 -3.910 1.00 97.62 167 PRO A N 1
ATOM 1201 C CA . PRO A 1 167 ? -9.568 8.718 -2.784 1.00 97.62 167 PRO A CA 1
ATOM 1202 C C . PRO A 1 167 ? -9.281 8.025 -1.451 1.00 97.62 167 PRO A C 1
ATOM 1204 O O . PRO A 1 167 ? -9.514 6.828 -1.293 1.00 97.62 167 PRO A O 1
ATOM 1207 N N . THR A 1 168 ? -8.741 8.762 -0.483 1.00 96.62 168 THR A N 1
ATOM 1208 C CA . THR A 1 168 ? -8.295 8.195 0.800 1.00 96.62 168 THR A CA 1
ATOM 1209 C C . THR A 1 168 ? -9.427 7.517 1.578 1.00 96.62 168 THR A C 1
ATOM 1211 O O . THR A 1 168 ? -9.201 6.517 2.257 1.00 96.62 168 THR A O 1
ATOM 1214 N N . ASP A 1 169 ? -10.649 8.037 1.493 1.00 95.94 169 ASP A N 1
ATOM 1215 C CA . ASP A 1 169 ? -11.844 7.426 2.082 1.00 95.94 169 ASP A CA 1
ATOM 1216 C C . ASP A 1 169 ? -12.173 6.072 1.442 1.00 95.94 169 ASP A C 1
ATOM 1218 O O . ASP A 1 169 ? -12.497 5.117 2.150 1.00 95.94 169 ASP A O 1
ATOM 1222 N N . GLU A 1 170 ? -11.996 5.960 0.129 1.00 95.56 170 GLU A N 1
ATOM 1223 C CA . GLU A 1 170 ? -12.131 4.699 -0.590 1.00 95.56 170 GLU A CA 1
ATOM 1224 C C . GLU A 1 170 ? -11.047 3.696 -0.170 1.00 95.56 170 GLU A C 1
ATOM 1226 O O . GLU A 1 170 ? -11.368 2.550 0.149 1.00 95.56 170 GLU A O 1
ATOM 1231 N N . VAL A 1 171 ? -9.786 4.127 -0.066 1.00 95.19 171 VAL A N 1
ATOM 1232 C CA . VAL A 1 171 ? -8.685 3.265 0.407 1.00 95.19 171 VAL A CA 1
ATOM 1233 C C . VAL A 1 171 ? -8.928 2.774 1.829 1.00 95.19 171 VAL A C 1
ATOM 1235 O O . VAL A 1 171 ? -8.685 1.611 2.126 1.00 95.19 171 VAL A O 1
ATOM 1238 N N . ARG A 1 172 ? -9.463 3.617 2.716 1.00 93.50 172 ARG A N 1
ATOM 1239 C CA . ARG A 1 172 ? -9.842 3.186 4.073 1.00 93.50 172 ARG A CA 1
ATOM 1240 C C . ARG A 1 172 ? -10.958 2.149 4.076 1.00 93.50 172 ARG A C 1
ATOM 1242 O O . ARG A 1 172 ? -11.006 1.324 4.981 1.00 93.50 172 ARG A O 1
ATOM 1249 N N . ALA A 1 173 ? -11.872 2.212 3.111 1.00 93.06 173 ALA A N 1
ATOM 1250 C CA . ALA A 1 173 ? -13.005 1.299 3.046 1.00 93.06 173 ALA A CA 1
ATOM 1251 C C . ALA A 1 173 ? -12.628 -0.079 2.484 1.00 93.06 173 ALA A C 1
ATOM 1253 O O . ALA A 1 173 ? -13.203 -1.079 2.915 1.00 93.06 173 ALA A O 1
ATOM 1254 N N . ARG A 1 174 ? -11.706 -0.144 1.511 1.00 91.75 174 ARG A N 1
ATOM 1255 C CA . ARG A 1 174 ? -11.418 -1.385 0.762 1.00 91.75 174 ARG A CA 1
ATOM 1256 C C . ARG A 1 174 ? -9.940 -1.732 0.571 1.00 91.75 174 ARG A C 1
ATOM 1258 O O . ARG A 1 174 ? -9.651 -2.729 -0.084 1.00 91.75 174 ARG A O 1
ATOM 1265 N N . GLY A 1 175 ? -9.023 -0.938 1.113 1.00 91.19 175 GLY A N 1
ATOM 1266 C CA . GLY A 1 175 ? -7.598 -1.014 0.800 1.00 91.19 175 GLY A CA 1
ATOM 1267 C C . GLY A 1 175 ? -7.274 -0.500 -0.606 1.00 91.19 175 GLY A C 1
ATOM 1268 O O . GLY A 1 175 ? -8.142 -0.040 -1.354 1.00 91.19 175 GLY A O 1
ATOM 1269 N N . LEU A 1 176 ? -5.996 -0.577 -0.965 1.00 88.25 176 LEU A N 1
ATOM 1270 C CA . LEU A 1 176 ? -5.501 -0.382 -2.320 1.00 88.25 176 LEU A CA 1
ATOM 1271 C C . LEU A 1 176 ? -5.112 -1.735 -2.907 1.00 88.25 176 LEU A C 1
ATOM 1273 O O . LEU A 1 176 ? -4.419 -2.508 -2.254 1.00 88.25 176 LEU A O 1
ATOM 1277 N N . VAL A 1 177 ? -5.510 -1.998 -4.147 1.00 84.88 177 VAL A N 1
ATOM 1278 C CA . VAL A 1 177 ? -5.061 -3.178 -4.888 1.00 84.88 177 VAL A CA 1
ATOM 1279 C C . VAL A 1 177 ? -4.327 -2.702 -6.128 1.00 84.88 177 VAL A C 1
ATOM 1281 O O . VAL A 1 177 ? -4.849 -1.872 -6.876 1.00 84.88 177 VAL A O 1
ATOM 1284 N N . LEU A 1 178 ? -3.116 -3.208 -6.324 1.00 81.94 178 LEU A N 1
ATOM 1285 C CA . LEU A 1 178 ? -2.321 -3.007 -7.521 1.00 81.94 178 LEU A CA 1
ATOM 1286 C C . LEU A 1 178 ? -2.036 -4.366 -8.134 1.00 81.94 178 LEU A C 1
ATOM 1288 O O . LEU A 1 178 ? -1.369 -5.206 -7.540 1.00 81.94 178 LEU A O 1
ATOM 1292 N N . THR A 1 179 ? -2.577 -4.568 -9.325 1.00 81.50 179 THR A N 1
ATOM 1293 C CA . THR A 1 179 ? -2.260 -5.722 -10.151 1.00 81.50 179 THR A CA 1
ATOM 1294 C C . THR A 1 179 ? -1.047 -5.363 -10.994 1.00 81.50 179 THR A C 1
ATOM 1296 O O . THR A 1 179 ? -1.109 -4.435 -11.804 1.00 81.50 179 THR A O 1
ATOM 1299 N N . ALA A 1 180 ? 0.056 -6.069 -10.774 1.00 76.12 180 ALA A N 1
ATOM 1300 C CA . ALA A 1 180 ? 1.249 -5.989 -11.599 1.00 76.12 180 ALA A CA 1
ATOM 1301 C C . ALA A 1 180 ? 1.361 -7.279 -12.415 1.00 76.12 180 ALA A C 1
ATOM 1303 O O . ALA A 1 180 ? 1.405 -8.375 -11.862 1.00 76.12 180 ALA A O 1
ATOM 1304 N N . THR A 1 181 ? 1.392 -7.149 -13.736 1.00 73.19 181 THR A N 1
ATOM 1305 C CA . THR A 1 181 ? 1.790 -8.232 -14.640 1.00 73.19 181 THR A CA 1
ATOM 1306 C C . THR A 1 181 ? 3.276 -8.104 -14.911 1.00 73.19 181 THR A C 1
ATOM 1308 O O . THR A 1 181 ? 3.709 -7.081 -15.451 1.00 73.19 181 THR A O 1
ATOM 1311 N N . PHE A 1 182 ? 4.040 -9.124 -14.536 1.00 70.75 182 PHE A N 1
ATOM 1312 C CA . PHE A 1 182 ? 5.461 -9.188 -14.843 1.00 70.75 182 PHE A CA 1
ATOM 1313 C C . PHE A 1 182 ? 5.663 -9.914 -16.172 1.00 70.75 182 PHE A C 1
ATOM 1315 O O . PHE A 1 182 ? 5.046 -10.947 -16.431 1.00 70.75 182 PHE A O 1
ATOM 1322 N N . PHE A 1 183 ? 6.510 -9.338 -17.020 1.00 67.38 183 PHE A N 1
ATOM 1323 C CA . PHE A 1 183 ? 6.920 -9.938 -18.281 1.00 67.38 183 PHE A CA 1
ATOM 1324 C C . PHE A 1 183 ? 8.303 -10.547 -18.089 1.00 67.38 183 PHE A C 1
ATOM 1326 O O . PHE A 1 183 ? 9.243 -9.827 -17.749 1.00 67.38 183 PHE A O 1
ATOM 1333 N N . ASP A 1 184 ? 8.436 -11.848 -18.332 1.00 68.31 184 ASP A N 1
ATOM 1334 C CA . ASP A 1 184 ? 9.750 -12.471 -18.433 1.00 68.31 184 ASP A CA 1
ATOM 1335 C C . ASP A 1 184 ? 10.301 -12.190 -19.841 1.00 68.31 184 ASP A C 1
ATOM 1337 O O . ASP A 1 184 ? 9.729 -12.582 -20.864 1.00 68.31 184 ASP A O 1
ATOM 1341 N N . ALA A 1 185 ? 11.394 -11.429 -19.897 1.00 70.75 185 ALA A N 1
ATOM 1342 C CA . ALA A 1 185 ? 12.014 -11.025 -21.154 1.00 70.75 185 ALA A CA 1
ATOM 1343 C C . ALA A 1 185 ? 12.707 -12.190 -21.883 1.00 70.75 185 ALA A C 1
ATOM 1345 O O . ALA A 1 185 ? 12.858 -12.129 -23.106 1.00 70.75 185 ALA A O 1
ATOM 1346 N N . ASP A 1 186 ? 13.113 -13.233 -21.156 1.00 75.94 186 ASP A N 1
ATOM 1347 C CA . ASP A 1 186 ? 13.795 -14.404 -21.702 1.00 75.94 186 ASP A CA 1
ATOM 1348 C C . ASP A 1 186 ? 12.789 -15.411 -22.283 1.00 75.94 186 ASP A C 1
ATOM 1350 O O . ASP A 1 186 ? 13.049 -16.000 -23.339 1.00 75.94 186 ASP A O 1
ATOM 1354 N N . THR A 1 187 ? 11.627 -15.593 -21.643 1.00 73.19 187 THR A N 1
ATOM 1355 C CA . THR A 1 187 ? 10.573 -16.509 -22.130 1.00 73.19 187 THR A CA 1
ATOM 1356 C C . THR A 1 187 ? 9.574 -15.829 -23.069 1.00 73.19 187 THR A C 1
ATOM 1358 O O . THR A 1 187 ? 8.955 -16.500 -23.901 1.00 73.19 187 THR A O 1
ATOM 1361 N N . GLY A 1 188 ? 9.422 -14.503 -22.978 1.00 72.69 188 GLY A N 1
ATOM 1362 C CA . GLY A 1 188 ? 8.427 -13.736 -23.731 1.00 72.69 188 GLY A CA 1
ATOM 1363 C C . GLY A 1 188 ? 6.980 -14.053 -23.337 1.00 72.69 188 GLY A C 1
ATOM 1364 O O . GLY A 1 188 ? 6.054 -13.698 -24.074 1.00 72.69 188 GLY A O 1
ATOM 1365 N N . LEU A 1 189 ? 6.781 -14.744 -22.212 1.00 69.00 189 LEU A N 1
ATOM 1366 C CA . LEU A 1 189 ? 5.477 -15.096 -21.666 1.00 69.00 189 LEU A CA 1
ATOM 1367 C C . LEU A 1 189 ? 5.125 -14.176 -20.489 1.00 69.00 189 LEU A C 1
ATOM 1369 O O . LEU A 1 189 ? 5.987 -13.661 -19.777 1.00 69.00 189 LEU A O 1
ATOM 1373 N N . ASN A 1 190 ? 3.820 -13.963 -20.300 1.00 66.81 190 ASN A N 1
ATOM 1374 C CA . ASN A 1 190 ? 3.287 -13.403 -19.061 1.00 66.81 190 ASN A CA 1
ATOM 1375 C C . ASN A 1 190 ? 3.283 -14.534 -18.038 1.00 66.81 190 ASN A C 1
ATOM 1377 O O . ASN A 1 190 ? 2.316 -15.293 -18.002 1.00 66.81 190 ASN A O 1
ATOM 1381 N N . ASP A 1 191 ? 4.368 -14.695 -17.289 1.00 60.97 191 ASP A N 1
ATOM 1382 C CA . ASP A 1 191 ? 4.483 -15.856 -16.406 1.00 60.97 191 ASP A CA 1
ATOM 1383 C C . ASP A 1 191 ? 3.723 -15.677 -15.085 1.00 60.97 191 ASP A C 1
ATOM 1385 O O . ASP A 1 191 ? 3.243 -16.671 -14.555 1.00 60.97 191 ASP A O 1
ATOM 1389 N N . ASP A 1 192 ? 3.484 -14.448 -14.600 1.00 70.12 192 ASP A N 1
ATOM 1390 C CA . ASP A 1 192 ? 2.753 -14.255 -13.341 1.00 70.12 192 ASP A CA 1
ATOM 1391 C C . ASP A 1 192 ? 1.991 -12.920 -13.257 1.00 70.12 192 ASP A C 1
ATOM 1393 O O . ASP A 1 192 ? 2.562 -11.822 -13.306 1.00 70.12 192 ASP A O 1
ATOM 1397 N N . GLU A 1 193 ? 0.673 -13.007 -13.043 1.00 78.88 193 GLU A N 1
ATOM 1398 C CA . GLU A 1 193 ? -0.110 -11.882 -12.528 1.00 78.88 193 GLU A CA 1
ATOM 1399 C C . GLU A 1 193 ? 0.053 -11.841 -11.008 1.00 78.88 193 GLU A C 1
ATOM 1401 O O . GLU A 1 193 ? -0.333 -12.770 -10.290 1.00 78.88 193 GLU A O 1
ATOM 1406 N N . THR A 1 194 ? 0.632 -10.752 -10.510 1.00 79.31 194 THR A N 1
ATOM 1407 C CA . THR A 1 194 ? 0.807 -10.528 -9.080 1.00 79.31 194 THR A CA 1
ATOM 1408 C C . THR A 1 194 ? -0.160 -9.460 -8.603 1.00 79.31 194 THR A C 1
ATOM 1410 O O . THR A 1 194 ? -0.064 -8.282 -8.952 1.00 79.31 194 THR A O 1
ATOM 1413 N N . GLU A 1 195 ? -1.102 -9.876 -7.766 1.00 84.38 195 GLU A N 1
ATOM 1414 C CA . GLU A 1 195 ? -2.011 -8.972 -7.078 1.00 84.38 195 GLU A CA 1
ATOM 1415 C C . GLU A 1 195 ? -1.384 -8.547 -5.749 1.00 84.38 195 GLU A C 1
ATO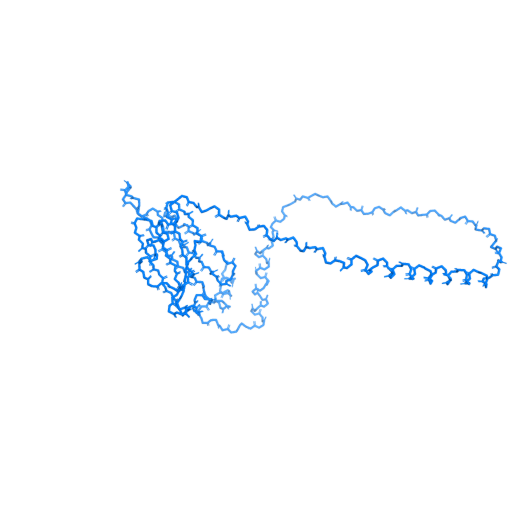M 1417 O O . GLU A 1 195 ? -1.116 -9.376 -4.873 1.00 84.38 195 GLU A O 1
ATOM 1422 N N . ILE A 1 196 ? -1.159 -7.244 -5.602 1.00 82.62 196 ILE A N 1
ATOM 1423 C CA . ILE A 1 196 ? -0.644 -6.626 -4.386 1.00 82.62 196 ILE A CA 1
ATOM 1424 C C . ILE A 1 196 ? -1.786 -5.865 -3.723 1.00 82.62 196 ILE A C 1
ATOM 1426 O O . ILE A 1 196 ? -2.177 -4.790 -4.177 1.00 82.62 196 ILE A O 1
ATOM 1430 N N . SER A 1 197 ? -2.315 -6.410 -2.631 1.00 85.19 197 SER A N 1
ATOM 1431 C CA . SER A 1 197 ? -3.319 -5.741 -1.803 1.00 85.19 197 SER A CA 1
ATOM 1432 C C . SER A 1 197 ? -2.654 -5.131 -0.575 1.00 85.19 197 SER A C 1
ATOM 1434 O O . SER A 1 197 ? -1.954 -5.814 0.174 1.00 85.19 197 SER A O 1
ATOM 1436 N N . PHE A 1 198 ? -2.902 -3.847 -0.346 1.00 87.25 198 PHE A N 1
ATOM 1437 C CA . PHE A 1 198 ? -2.305 -3.061 0.721 1.00 87.25 198 PHE A CA 1
ATOM 1438 C C . PHE A 1 198 ? -3.367 -2.231 1.443 1.00 87.25 198 PHE A C 1
ATOM 1440 O O . PHE A 1 198 ? -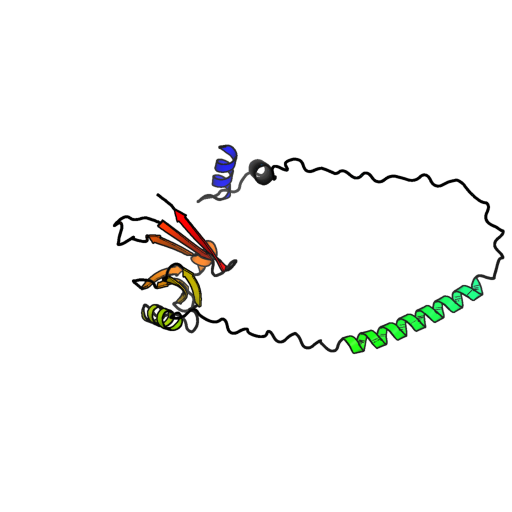4.062 -1.422 0.832 1.00 87.25 198 PHE A O 1
ATOM 1447 N N . ASP A 1 199 ? -3.470 -2.398 2.759 1.00 89.38 199 ASP A N 1
ATOM 1448 C CA . ASP A 1 199 ? -4.329 -1.576 3.613 1.00 89.38 199 ASP A CA 1
ATOM 1449 C C . ASP A 1 199 ? -3.466 -0.705 4.549 1.00 89.38 199 ASP A C 1
ATOM 1451 O O . ASP A 1 199 ? -3.073 -1.171 5.626 1.00 89.38 199 ASP A O 1
ATOM 1455 N N . PRO A 1 200 ? -3.156 0.552 4.160 1.00 85.31 200 PRO A N 1
ATOM 1456 C CA . PRO A 1 200 ? -2.311 1.440 4.960 1.00 85.31 200 PRO A CA 1
ATOM 1457 C C . PRO A 1 200 ? -2.944 1.879 6.280 1.00 85.31 200 PRO A C 1
ATOM 1459 O O . PRO A 1 200 ? -2.230 2.360 7.160 1.00 85.31 200 PRO A O 1
ATOM 1462 N N . TYR A 1 201 ? -4.270 1.783 6.406 1.00 88.88 201 TYR A N 1
ATOM 1463 C CA . TYR A 1 201 ? -5.012 2.342 7.537 1.00 88.88 201 TYR A CA 1
ATOM 1464 C C . TYR A 1 201 ? -5.523 1.278 8.510 1.00 88.88 201 TYR A C 1
ATOM 1466 O O . TYR A 1 201 ? -5.839 1.613 9.652 1.00 88.88 201 TYR A O 1
ATOM 1474 N N . GLY A 1 202 ? -5.602 0.019 8.081 1.00 86.06 202 GLY A N 1
ATOM 1475 C CA . GLY A 1 202 ? -5.901 -1.117 8.940 1.00 86.06 202 GLY A CA 1
ATOM 1476 C C . GLY A 1 202 ? -4.646 -1.740 9.541 1.00 86.06 202 GLY A C 1
ATOM 1477 O O . GLY A 1 202 ? -3.917 -1.126 10.316 1.00 86.06 202 GLY A O 1
ATOM 1478 N N . THR A 1 203 ? -4.411 -3.012 9.222 1.00 74.88 203 THR A N 1
ATOM 1479 C CA . THR A 1 203 ? -3.310 -3.794 9.816 1.00 74.88 203 THR A CA 1
ATOM 1480 C C . THR A 1 203 ? -1.943 -3.511 9.193 1.00 74.88 203 THR A C 1
ATOM 1482 O O . THR A 1 203 ? -0.944 -4.038 9.682 1.00 74.88 203 THR A O 1
ATOM 1485 N N . GLY A 1 204 ? -1.879 -2.715 8.119 1.00 72.88 204 GLY A N 1
ATOM 1486 C CA . GLY A 1 204 ? -0.642 -2.479 7.375 1.00 72.88 204 GLY A CA 1
ATOM 1487 C C . GLY A 1 204 ? -0.121 -3.727 6.661 1.00 72.88 204 GLY A C 1
ATOM 1488 O O . GLY A 1 204 ? 1.055 -3.776 6.310 1.00 72.88 204 GLY A O 1
ATOM 1489 N N . GLN A 1 205 ? -0.958 -4.756 6.485 1.00 76.12 205 GLN A N 1
ATOM 1490 C CA . GLN A 1 205 ? -0.531 -5.982 5.827 1.00 76.12 205 GLN A CA 1
ATOM 1491 C C . GLN A 1 205 ? -0.509 -5.817 4.313 1.00 76.12 205 GLN A C 1
ATOM 1493 O O . GLN A 1 205 ? -1.446 -5.302 3.700 1.00 76.12 205 GLN A O 1
ATOM 1498 N N . LEU A 1 206 ? 0.594 -6.284 3.741 1.00 79.31 206 LEU A N 1
ATOM 1499 C CA . LEU A 1 206 ? 0.771 -6.466 2.318 1.00 79.31 206 LEU A CA 1
ATOM 1500 C C . LEU A 1 206 ? 0.455 -7.920 1.985 1.00 79.31 206 LEU A C 1
ATOM 1502 O O . LEU A 1 206 ? 1.106 -8.829 2.501 1.00 79.31 206 LEU A O 1
ATOM 1506 N N . TYR A 1 207 ? -0.521 -8.129 1.113 1.00 82.69 207 TYR A N 1
ATOM 1507 C CA . TYR A 1 207 ? -0.804 -9.440 0.551 1.00 82.69 207 TYR A CA 1
ATOM 1508 C C . TYR A 1 207 ? -0.312 -9.459 -0.882 1.00 82.69 207 TYR A C 1
ATOM 1510 O O . TYR A 1 207 ? -0.727 -8.629 -1.686 1.00 82.69 207 TYR A O 1
ATOM 1518 N N . VAL A 1 208 ? 0.566 -10.411 -1.173 1.00 82.44 208 VAL A N 1
ATOM 1519 C CA . VAL A 1 208 ? 1.070 -10.672 -2.516 1.00 82.44 208 VAL A CA 1
ATOM 1520 C C . VAL A 1 208 ? 0.511 -12.021 -2.932 1.00 82.44 208 VAL A C 1
ATOM 1522 O O . VAL A 1 208 ? 0.767 -13.034 -2.276 1.00 82.44 208 VAL A O 1
ATOM 1525 N N . ARG A 1 209 ? -0.319 -12.025 -3.971 1.00 82.44 209 ARG A N 1
ATOM 1526 C CA . ARG A 1 209 ? -0.883 -13.245 -4.544 1.00 82.44 209 ARG A CA 1
ATOM 1527 C C . ARG A 1 209 ? -0.362 -13.401 -5.962 1.00 82.44 209 ARG A C 1
ATOM 1529 O O . ARG A 1 209 ? -0.678 -12.581 -6.813 1.00 82.44 209 ARG A O 1
ATOM 1536 N N . HIS A 1 210 ? 0.365 -14.485 -6.196 1.00 79.81 210 HIS A N 1
ATOM 1537 C CA . HIS A 1 210 ? 0.741 -14.930 -7.532 1.00 79.81 210 HIS A CA 1
ATOM 1538 C C . HIS A 1 210 ? -0.387 -15.800 -8.091 1.00 79.81 210 HIS A C 1
ATOM 1540 O O . HIS A 1 210 ? -0.805 -16.767 -7.440 1.00 79.81 210 HIS A O 1
ATOM 1546 N N . GLN A 1 211 ? -0.923 -15.439 -9.253 1.00 74.06 211 GLN A N 1
ATOM 1547 C CA . GLN A 1 211 ? -1.790 -16.323 -10.025 1.00 74.06 211 GLN A CA 1
ATOM 1548 C C . GLN A 1 211 ? -0.939 -17.021 -11.085 1.00 74.06 211 GLN A C 1
ATOM 1550 O O . GLN A 1 211 ? -0.717 -16.466 -12.155 1.00 74.06 211 GLN A O 1
ATOM 1555 N N . GLY A 1 212 ? -0.469 -18.228 -10.760 1.00 70.69 212 GLY A N 1
ATOM 1556 C CA . GLY A 1 212 ? 0.241 -19.074 -11.717 1.00 70.69 212 GLY A CA 1
ATOM 1557 C C . GLY A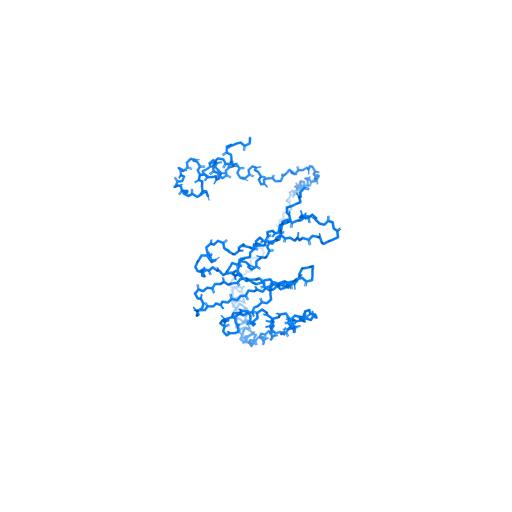 1 212 ? -0.709 -19.591 -12.799 1.00 70.69 212 GLY A C 1
ATOM 1558 O O . GLY A 1 212 ? -1.804 -20.073 -12.476 1.00 70.69 212 GLY A O 1
ATOM 1559 N N . GLY A 1 213 ? -0.287 -19.451 -14.058 1.00 53.91 213 GLY A N 1
ATOM 1560 C CA . GLY A 1 213 ? -0.969 -19.966 -15.253 1.00 53.91 213 GLY A CA 1
ATOM 1561 C C . GLY A 1 213 ? -0.805 -21.465 -15.478 1.00 53.91 213 GLY A C 1
ATOM 1562 O O . GLY A 1 213 ? 0.183 -22.054 -14.986 1.00 53.91 213 GLY A O 1
#

Radius of gyration: 33.61 Å; chains: 1; bounding box: 54×61×101 Å

Secondary structure (DSSP, 8-state):
-HHHHHHHHHHHSTTPPPPPHHHHHHHHHHHHHHHS--------------PPPPP-PPPPPP----HHHHHHHHHHHHHHHHHHHHHHHHHTTS-------------PPTTHHHHHHHHHHHS-PPTT--EEEEEETTEEEEEEEETTTTEEEEEEESSSEEEEEEEHHHHHHH-EEEEEEEE-TTT-SEEEEEEEEE-TTTT--EEEEEEE-

Sequence (213 aa):
MDDLSALRARAYGRGAAPLSAEDAARLAELERAQRAPVVADAVGAAAPVETPLPPGAPLPPARRISAWLLAGAAVLLLVLGVATGYALSAVQRAPAAAPTPTSTPLSLPDGALASRDRVAARQPWDDGSLRLITWIDGASYWWGTRSDGSLTCLASDGDDVIVTCLPTDEVRARGLVLTATFFDADTGLNDDETEISFDPYGTGQLYVRHQGG